Protein AF-A0A1Y2TJH0-F1 (afdb_monomer_lite)

Foldseek 3Di:
DDPDPDDFQAKEKEKAFAFAAPVQVVDPFKGGFIDIDIDRFDWDDDPPDFKTKGARAAAPFPVGAREDDDDDDHDPDDGDIDMDGPDDPDDDDDDDDDDDDDDDDDDDDDDDLDDPRFKDKDKDKAAEQWKFDWAFDQWWKKKAWADAKKWKWTQRGMFGQDPLDTPGDHTDTDIDHHNYIYGYRRGTIMIHHHHNDMIMIIMITTHHDFHKHWYPPDDDPPDTDIDGRDCPSRD

Secondary structure (DSSP, 8-state):
-PPPSSPPPPEEEEEEEPPEEHHHHTSTTEE--EEEEEEEPPPEEPTTSSEEEEEEE--SSSSB-----SSPPPPSS--EEEEEE---SS-------------------------TTSEEEEEEEE-TTB-PPPB--SEEEEEEEEES-EEEEE-SS-EEEETTEE---SPEEEEE-TT-EEEEES--BEEEB-SSS-EEEEEEEEEBPPPEEEEET-SSTT---EEEPP-TT--

Radius of gyration: 19.67 Å; chains: 1; bounding box: 58×39×58 Å

Sequence (235 aa):
MTPPTHLPAPRRITASNLPLVKSNVAKPNSEPGVEVLVETLKLDPIPGGSLLRARVASSKKVPTSNDGHGHIELDQVPGMGIVRMSKPDNLLRGIIPTSLLSSTPKHKDVAYSGMPGGINMYYLDIAPNSEGAMHRTTSTDYLVVLQGTLSLLTPPKPFDVVDGRGTYGETVETLCEPGDVVLQRGIAHALSNRTTEWVRVMAVVVASEPNRVPVVGSGPVGQLKTVALDDVWLQ

Structure (mmCIF, N/CA/C/O backbone):
data_AF-A0A1Y2TJH0-F1
#
_entry.id   AF-A0A1Y2TJH0-F1
#
loop_
_atom_site.group_PDB
_atom_site.id
_atom_site.type_symbol
_atom_site.label_atom_id
_atom_site.label_alt_id
_atom_site.label_comp_id
_atom_site.label_asym_id
_atom_site.label_entity_id
_atom_site.label_seq_id
_atom_site.pdbx_PDB_ins_code
_atom_site.Cartn_x
_atom_site.Cartn_y
_atom_site.Cartn_z
_atom_site.occupancy
_atom_site.B_iso_or_equiv
_atom_site.auth_seq_id
_atom_site.auth_comp_id
_atom_site.auth_asym_id
_atom_site.auth_atom_id
_atom_site.pdbx_PDB_model_num
ATOM 1 N N . MET A 1 1 ? -15.791 12.835 26.762 1.00 48.03 1 MET A N 1
ATOM 2 C CA . MET A 1 1 ? -16.216 12.896 25.347 1.00 48.03 1 MET A CA 1
ATOM 3 C C . MET A 1 1 ? -17.124 11.712 25.083 1.00 48.03 1 MET A C 1
ATOM 5 O O . MET A 1 1 ? -16.765 10.608 25.469 1.00 48.03 1 MET A O 1
ATOM 9 N N . THR A 1 2 ? -18.302 11.930 24.508 1.00 43.62 2 THR A N 1
ATOM 10 C CA . THR A 1 2 ? -19.203 10.837 24.118 1.00 43.62 2 THR A CA 1
ATOM 11 C C . THR A 1 2 ? -18.583 10.100 22.927 1.00 43.62 2 THR A C 1
ATOM 13 O O . THR A 1 2 ? -18.157 10.781 21.991 1.00 43.62 2 THR A O 1
ATOM 16 N N . PRO A 1 3 ? -18.484 8.757 22.936 1.00 52.91 3 PRO A N 1
ATOM 17 C CA . PRO A 1 3 ? -17.980 8.027 21.780 1.00 52.91 3 PRO A CA 1
ATOM 18 C C . PRO A 1 3 ? -18.852 8.327 20.550 1.00 52.91 3 PRO A C 1
ATOM 20 O O . PRO A 1 3 ? -20.065 8.523 20.696 1.00 52.91 3 PRO A O 1
ATOM 23 N N . PRO A 1 4 ? -18.257 8.403 19.346 1.00 58.00 4 PRO A N 1
ATOM 24 C CA . PRO A 1 4 ? -18.999 8.726 18.140 1.00 58.00 4 PRO A CA 1
ATOM 25 C C . PRO A 1 4 ? -20.130 7.714 17.937 1.00 58.00 4 PRO A C 1
ATOM 27 O O . PRO A 1 4 ? -19.945 6.505 18.059 1.00 58.00 4 PRO A O 1
ATOM 30 N N . THR A 1 5 ? -21.323 8.216 17.618 1.00 62.03 5 THR A N 1
ATOM 31 C CA . THR A 1 5 ? -22.524 7.388 17.420 1.00 62.03 5 THR A CA 1
ATOM 32 C C . THR A 1 5 ? -22.464 6.544 16.144 1.00 62.03 5 THR A C 1
ATOM 34 O O . THR A 1 5 ? -23.304 5.659 15.958 1.00 62.03 5 THR A O 1
ATOM 37 N N . HIS A 1 6 ? -21.480 6.815 15.278 1.00 68.75 6 HIS A N 1
ATOM 38 C CA . HIS A 1 6 ? -21.197 6.127 14.024 1.00 68.75 6 HIS A CA 1
ATOM 39 C C . HIS A 1 6 ? -19.695 6.186 13.706 1.00 68.75 6 HIS A C 1
ATOM 41 O O . HIS A 1 6 ? -19.060 7.220 13.903 1.00 68.75 6 HIS A O 1
ATOM 47 N N . LEU A 1 7 ? -19.135 5.095 13.175 1.00 77.50 7 LEU A N 1
ATOM 48 C CA . LEU A 1 7 ? -17.770 5.086 12.637 1.00 77.50 7 LEU A CA 1
ATOM 49 C C . LEU A 1 7 ? -17.716 5.850 11.300 1.00 77.50 7 LEU A C 1
ATOM 51 O O . LEU A 1 7 ? -18.637 5.684 10.489 1.00 77.50 7 LEU A O 1
ATOM 55 N N . PRO A 1 8 ? -16.643 6.615 11.014 1.00 84.19 8 PRO A N 1
ATOM 56 C CA . PRO A 1 8 ? -16.470 7.282 9.723 1.00 84.19 8 PRO A CA 1
ATOM 57 C C . PRO A 1 8 ? -16.449 6.257 8.589 1.00 84.19 8 PRO A C 1
ATOM 59 O O . PRO A 1 8 ? -16.063 5.106 8.807 1.00 84.19 8 PRO A O 1
ATOM 62 N N . ALA A 1 9 ? -16.897 6.632 7.388 1.00 86.25 9 ALA A N 1
ATOM 63 C CA . ALA A 1 9 ? -16.835 5.749 6.223 1.00 86.25 9 ALA A CA 1
ATOM 64 C C . ALA A 1 9 ? -15.390 5.253 6.005 1.00 86.25 9 ALA A C 1
ATOM 66 O O . ALA A 1 9 ? -14.454 6.025 6.214 1.00 86.25 9 ALA A O 1
ATOM 67 N N . PRO A 1 10 ? -15.194 3.969 5.657 1.00 90.12 10 PRO A N 1
ATOM 68 C CA . PRO A 1 10 ? -13.849 3.427 5.533 1.00 90.12 10 PRO A CA 1
ATOM 69 C C . PRO A 1 10 ? -13.139 4.059 4.338 1.00 90.12 10 PRO A C 1
ATOM 71 O O . PRO A 1 10 ? -13.770 4.282 3.299 1.00 90.12 10 PRO A O 1
ATOM 74 N N . ARG A 1 11 ? -11.834 4.316 4.461 1.00 95.00 11 ARG A N 1
ATOM 75 C CA . ARG A 1 11 ? -11.028 4.787 3.334 1.00 95.00 11 ARG A CA 1
ATOM 76 C C . ARG A 1 11 ? -10.237 3.643 2.722 1.00 95.00 11 ARG A C 1
ATOM 78 O O . ARG A 1 11 ? -9.761 2.739 3.410 1.00 95.00 11 ARG A O 1
ATOM 85 N N . ARG A 1 12 ? -10.088 3.710 1.407 1.00 95.75 12 ARG A N 1
ATOM 86 C CA . ARG A 1 12 ? -9.135 2.924 0.637 1.00 95.75 12 ARG A CA 1
ATOM 87 C C . ARG A 1 12 ? -7.951 3.810 0.297 1.00 95.75 12 ARG A C 1
ATOM 89 O O . ARG A 1 12 ? -8.134 4.869 -0.296 1.00 95.75 12 ARG A O 1
ATOM 96 N N . ILE A 1 13 ? -6.757 3.348 0.639 1.00 97.19 13 ILE A N 1
ATOM 97 C CA . ILE A 1 13 ? -5.496 4.016 0.326 1.00 97.19 13 ILE A CA 1
ATOM 98 C C . ILE A 1 13 ? -4.783 3.148 -0.706 1.00 97.19 13 ILE A C 1
ATOM 100 O O . ILE A 1 13 ? -4.239 2.106 -0.367 1.00 97.19 13 ILE A O 1
ATOM 104 N N . THR A 1 14 ? -4.847 3.515 -1.981 1.00 97.31 14 THR A N 1
ATOM 105 C CA . THR A 1 14 ? -4.236 2.736 -3.066 1.00 97.31 14 THR A CA 1
ATOM 106 C C . THR A 1 14 ? -2.844 3.266 -3.351 1.00 97.31 14 THR A C 1
ATOM 108 O O . THR A 1 14 ? -2.714 4.414 -3.765 1.00 97.31 14 THR A O 1
ATOM 111 N N . ALA A 1 15 ? -1.827 2.432 -3.152 1.00 97.69 15 ALA A N 1
ATOM 112 C CA . ALA A 1 15 ? -0.443 2.735 -3.485 1.00 97.69 15 ALA A CA 1
ATOM 113 C C . ALA A 1 15 ? -0.016 1.919 -4.716 1.00 97.69 15 ALA A C 1
ATOM 115 O O . ALA A 1 15 ? -0.079 0.684 -4.709 1.00 97.69 15 ALA A O 1
ATOM 116 N N . SER A 1 16 ? 0.393 2.607 -5.782 1.00 97.06 16 SER A N 1
ATOM 117 C CA . SER A 1 16 ? 0.736 1.996 -7.075 1.00 97.06 16 SER A CA 1
ATOM 118 C C . SER A 1 16 ? 1.975 2.619 -7.712 1.00 97.06 16 SER A C 1
ATOM 120 O O . SER A 1 16 ? 2.262 3.800 -7.515 1.00 97.06 16 SER A O 1
ATOM 122 N N . ASN A 1 17 ? 2.700 1.814 -8.488 1.00 96.31 17 ASN A N 1
ATOM 123 C CA . ASN A 1 17 ? 3.917 2.238 -9.171 1.00 96.31 17 ASN A CA 1
ATOM 124 C C . ASN A 1 17 ? 3.593 3.204 -10.320 1.00 96.31 17 ASN A C 1
ATOM 126 O O . ASN A 1 17 ? 2.804 2.877 -11.208 1.00 96.31 17 ASN A O 1
ATOM 130 N N . LEU A 1 18 ? 4.244 4.365 -10.338 1.00 95.19 18 LEU A N 1
ATOM 131 C CA . LEU A 1 18 ? 4.173 5.302 -11.456 1.00 95.19 18 LEU A CA 1
ATOM 132 C C . LEU A 1 18 ? 4.926 4.764 -12.687 1.00 95.19 18 LEU A C 1
ATOM 134 O O . LEU A 1 18 ? 5.831 3.936 -12.565 1.00 95.19 18 LEU A O 1
ATOM 138 N N . PRO A 1 19 ? 4.607 5.256 -13.895 1.00 92.94 19 PRO A N 1
ATOM 139 C CA . PRO A 1 19 ? 5.385 4.947 -15.087 1.00 92.94 19 PRO A CA 1
ATOM 140 C C . PRO A 1 19 ? 6.856 5.371 -14.973 1.00 92.94 19 PRO A C 1
ATOM 142 O O . PRO A 1 19 ? 7.180 6.420 -14.411 1.00 92.94 19 PRO A O 1
ATOM 145 N N . LEU A 1 20 ? 7.745 4.606 -15.606 1.00 90.50 20 LEU A N 1
ATOM 146 C CA . LEU A 1 20 ? 9.137 5.008 -15.811 1.00 90.50 20 LEU A CA 1
ATOM 147 C C . LEU A 1 20 ? 9.268 5.806 -17.110 1.00 90.50 20 LEU A C 1
ATOM 149 O O . LEU A 1 20 ? 8.609 5.516 -18.105 1.00 90.50 20 LEU A O 1
ATOM 153 N N . VAL A 1 21 ? 10.158 6.795 -17.150 1.00 84.44 21 VAL A N 1
ATOM 154 C CA . VAL A 1 21 ? 10.538 7.439 -18.418 1.00 84.44 21 VAL A CA 1
ATOM 155 C C . VAL A 1 21 ? 11.658 6.646 -19.095 1.00 84.44 21 VAL A C 1
ATOM 157 O O . VAL A 1 21 ? 12.464 5.992 -18.433 1.00 84.44 21 VAL A O 1
ATOM 160 N N . LYS A 1 22 ? 11.744 6.705 -20.428 1.00 78.56 22 LYS A N 1
ATOM 161 C CA . LYS A 1 22 ? 12.715 5.922 -21.219 1.00 78.56 22 LYS A CA 1
ATOM 162 C C . LYS A 1 22 ? 14.172 6.032 -20.735 1.00 78.56 22 LYS A C 1
ATOM 164 O O . LYS A 1 22 ? 14.902 5.048 -20.806 1.00 78.56 22 LYS A O 1
ATOM 169 N N . SER A 1 23 ? 14.594 7.197 -20.242 1.00 75.69 23 SER A N 1
ATOM 170 C CA . SER A 1 23 ? 15.943 7.411 -19.697 1.00 75.69 23 SER A CA 1
ATOM 171 C C . SER A 1 23 ? 16.217 6.626 -18.411 1.00 75.69 23 SER A C 1
ATOM 173 O O . SER A 1 23 ? 17.360 6.248 -18.179 1.00 75.69 23 SER A O 1
ATOM 175 N N . ASN A 1 24 ? 15.194 6.360 -17.595 1.00 76.31 24 ASN A N 1
ATOM 176 C CA . ASN A 1 24 ? 15.314 5.566 -16.370 1.00 76.31 24 ASN A CA 1
ATOM 177 C C . ASN A 1 24 ? 15.444 4.076 -16.679 1.00 76.31 24 ASN A C 1
ATOM 179 O O . ASN A 1 24 ? 16.272 3.400 -16.090 1.00 76.31 24 ASN A O 1
ATOM 183 N N . VAL A 1 25 ? 14.703 3.584 -17.674 1.00 72.88 25 VAL A N 1
ATOM 184 C CA . VAL A 1 25 ? 14.748 2.169 -18.090 1.00 72.88 25 VAL A CA 1
ATOM 185 C C . VAL A 1 25 ? 16.125 1.754 -18.622 1.00 72.88 25 VAL A C 1
ATOM 187 O O . VAL A 1 25 ? 16.467 0.578 -18.611 1.00 72.88 25 VAL A O 1
ATOM 190 N N . ALA A 1 26 ? 16.927 2.708 -19.101 1.00 66.62 26 ALA A N 1
ATOM 191 C CA . ALA A 1 26 ? 18.288 2.439 -19.557 1.00 66.62 26 ALA A CA 1
ATOM 192 C C . ALA A 1 26 ? 19.268 2.140 -18.407 1.00 66.62 26 ALA A C 1
ATOM 194 O O . ALA A 1 26 ? 20.358 1.631 -18.665 1.00 66.62 26 ALA A O 1
ATOM 195 N N . LYS A 1 27 ? 18.905 2.462 -17.160 1.00 74.19 27 LYS A N 1
ATOM 196 C CA . LYS A 1 27 ? 19.722 2.175 -15.986 1.00 74.19 27 LYS A CA 1
ATOM 197 C C . LYS A 1 27 ? 19.323 0.822 -15.393 1.00 74.19 27 LYS A C 1
ATOM 199 O O . LYS A 1 27 ? 18.129 0.588 -15.195 1.00 74.19 27 LYS A O 1
ATOM 204 N N . PRO A 1 28 ? 20.285 -0.060 -15.079 1.00 67.62 28 PRO A N 1
ATOM 205 C CA . PRO A 1 28 ? 19.982 -1.232 -14.271 1.00 67.62 28 PRO A CA 1
ATOM 206 C C . PRO A 1 28 ? 19.440 -0.768 -12.909 1.00 67.62 28 PRO A C 1
ATOM 208 O O . PRO A 1 28 ? 19.954 0.192 -12.337 1.00 67.62 28 PRO A O 1
ATOM 211 N N . ASN A 1 29 ? 18.402 -1.442 -12.408 1.00 80.94 29 ASN A N 1
ATOM 212 C CA . ASN A 1 29 ? 17.837 -1.251 -11.061 1.00 80.94 29 ASN A CA 1
ATOM 213 C C . ASN A 1 29 ? 17.125 0.088 -10.814 1.00 80.94 29 ASN A C 1
ATOM 215 O O . ASN A 1 29 ? 17.094 0.573 -9.681 1.00 80.94 29 ASN A O 1
ATOM 219 N N . SER A 1 30 ? 16.568 0.703 -11.859 1.00 88.88 30 SER A N 1
ATOM 220 C CA . SER A 1 30 ? 15.700 1.866 -11.677 1.00 88.88 30 SER A CA 1
ATOM 221 C C . SER A 1 30 ? 14.325 1.423 -11.176 1.00 88.88 30 SER A C 1
ATOM 223 O O . SER A 1 30 ? 13.667 0.584 -11.793 1.00 88.88 30 SER A O 1
ATOM 225 N N . GLU A 1 31 ? 13.888 2.013 -10.073 1.00 91.00 31 GLU A N 1
ATOM 226 C CA . GLU A 1 31 ? 12.579 1.814 -9.466 1.00 91.00 31 GLU A CA 1
ATOM 227 C C . GLU A 1 31 ? 11.679 3.028 -9.756 1.00 91.00 31 GLU A C 1
ATOM 229 O O . GLU A 1 31 ? 12.146 4.175 -9.823 1.00 91.00 31 GLU A O 1
ATOM 234 N N . PRO A 1 32 ? 10.374 2.808 -9.965 1.00 94.06 32 PRO A N 1
ATOM 235 C CA . PRO A 1 32 ? 9.419 3.881 -10.181 1.00 94.06 32 PRO A CA 1
ATOM 236 C C . PRO A 1 32 ? 9.182 4.683 -8.897 1.00 94.06 32 PRO A C 1
ATOM 238 O O . PRO A 1 32 ? 9.374 4.210 -7.778 1.00 94.06 32 PRO A O 1
ATOM 241 N N . GLY A 1 33 ? 8.700 5.914 -9.071 1.00 95.19 33 GLY A N 1
ATOM 242 C CA . GLY A 1 33 ? 8.036 6.611 -7.975 1.00 95.19 33 GLY A CA 1
ATOM 243 C C . GLY A 1 33 ? 6.700 5.943 -7.648 1.00 95.19 33 GLY A C 1
ATOM 244 O O . GLY A 1 33 ? 6.178 5.144 -8.427 1.00 95.19 33 GLY A O 1
ATOM 245 N N . VAL A 1 34 ? 6.119 6.306 -6.517 1.00 97.31 34 VAL A N 1
ATOM 246 C CA . VAL A 1 34 ? 4.856 5.751 -6.039 1.00 97.31 34 VAL A CA 1
ATOM 247 C C . VAL A 1 34 ? 3.809 6.848 -5.959 1.00 97.31 34 VAL A C 1
ATOM 249 O O . VAL A 1 34 ? 4.049 7.939 -5.442 1.00 97.31 34 VAL A O 1
ATOM 252 N N . GLU A 1 35 ? 2.630 6.532 -6.475 1.00 97.06 35 GLU A N 1
ATOM 253 C CA . GLU A 1 35 ? 1.419 7.321 -6.307 1.00 97.06 35 GLU A CA 1
ATOM 254 C C . GLU A 1 35 ? 0.585 6.716 -5.179 1.00 97.06 35 GLU A C 1
ATOM 256 O O . GLU A 1 35 ? 0.393 5.498 -5.141 1.00 97.06 35 GLU A O 1
ATOM 261 N N . VAL A 1 36 ? 0.067 7.569 -4.294 1.00 97.94 36 VAL A N 1
ATOM 262 C CA . VAL A 1 36 ? -0.865 7.178 -3.234 1.00 97.94 36 VAL A CA 1
ATOM 263 C C . VAL A 1 36 ? -2.173 7.943 -3.412 1.00 97.94 36 VAL A C 1
ATOM 265 O O . VAL A 1 36 ? -2.199 9.172 -3.365 1.00 97.94 36 VAL A O 1
ATOM 268 N N . LEU A 1 37 ? -3.269 7.210 -3.605 1.00 96.94 37 LEU A N 1
ATOM 269 C CA . LEU A 1 37 ? -4.617 7.753 -3.758 1.00 96.94 37 LEU A CA 1
ATOM 270 C C . LEU A 1 37 ? -5.488 7.365 -2.571 1.00 96.94 37 LEU A C 1
ATOM 272 O O . LEU A 1 37 ? -5.608 6.186 -2.243 1.00 96.94 37 LEU A O 1
ATOM 276 N N . VAL A 1 38 ? -6.142 8.352 -1.963 1.00 96.31 38 VAL A N 1
ATOM 277 C CA . VAL A 1 38 ? -7.044 8.147 -0.826 1.00 96.31 38 VAL A CA 1
ATOM 278 C C . VAL A 1 38 ? -8.482 8.365 -1.276 1.00 96.31 38 VAL A C 1
ATOM 280 O O . VAL A 1 38 ? -8.842 9.444 -1.740 1.00 96.31 38 VAL A O 1
ATOM 283 N N . GLU A 1 39 ? -9.316 7.346 -1.107 1.00 94.88 39 GLU A N 1
ATOM 284 C CA . GLU A 1 39 ? -10.730 7.373 -1.472 1.00 94.88 39 GLU A CA 1
ATOM 285 C C . GLU A 1 39 ? -11.602 6.991 -0.277 1.00 94.88 39 GLU A C 1
ATOM 287 O O . GLU A 1 39 ? -11.396 5.953 0.352 1.00 94.88 39 GLU A O 1
ATOM 292 N N . THR A 1 40 ? -12.625 7.793 0.010 1.00 94.81 40 THR A N 1
ATOM 293 C CA . THR A 1 40 ? -13.674 7.423 0.967 1.00 94.81 40 THR A CA 1
ATOM 294 C C . THR A 1 40 ? -14.672 6.498 0.285 1.00 94.81 40 THR A C 1
ATOM 296 O O . THR A 1 40 ? -15.359 6.900 -0.654 1.00 94.81 40 THR A O 1
ATOM 299 N N . LEU A 1 41 ? -14.779 5.260 0.762 1.00 91.12 41 LEU A N 1
ATOM 300 C CA . LEU A 1 41 ? -15.600 4.249 0.109 1.00 91.12 41 LEU A CA 1
ATOM 301 C C . LEU A 1 41 ? -17.088 4.454 0.384 1.00 91.12 41 LEU A C 1
ATOM 303 O O . LEU A 1 41 ? -17.523 4.680 1.518 1.00 91.12 41 LEU A O 1
ATOM 307 N N . LYS A 1 42 ? -17.886 4.268 -0.668 1.00 89.31 42 LYS A N 1
ATOM 308 C CA . LYS A 1 42 ? -19.338 4.173 -0.557 1.00 89.31 42 LYS A CA 1
ATOM 309 C C . LYS A 1 42 ? -19.736 2.843 0.089 1.00 89.31 42 LYS A C 1
ATOM 311 O O . LYS A 1 42 ? -19.162 1.792 -0.191 1.00 89.31 42 LYS A O 1
ATOM 316 N N . LEU A 1 43 ? -20.739 2.912 0.958 1.00 85.62 43 LEU A N 1
ATOM 317 C CA . LEU A 1 43 ? -21.357 1.759 1.598 1.00 85.62 43 LEU A CA 1
ATOM 318 C C . LEU A 1 43 ? -22.602 1.341 0.811 1.00 85.62 43 LEU A C 1
ATOM 320 O O . LEU A 1 43 ? -23.562 2.106 0.729 1.00 85.62 43 LEU A O 1
ATOM 324 N N . ASP A 1 44 ? -22.591 0.124 0.276 1.00 82.81 44 ASP A N 1
ATOM 325 C CA . ASP A 1 44 ? -23.710 -0.455 -0.465 1.00 82.81 44 ASP A CA 1
ATOM 326 C C . ASP A 1 44 ? -24.455 -1.489 0.401 1.00 82.81 44 ASP A C 1
ATOM 328 O O . ASP A 1 44 ? -23.812 -2.293 1.083 1.00 82.81 44 ASP A O 1
ATOM 332 N N . PRO A 1 45 ? -25.798 -1.517 0.402 1.00 79.94 45 PRO A N 1
ATOM 333 C CA . PRO A 1 45 ? -26.560 -2.533 1.123 1.00 79.94 45 PRO A CA 1
ATOM 334 C C . PRO A 1 45 ? -26.261 -3.954 0.637 1.00 79.94 45 PRO A C 1
ATOM 336 O O . PRO A 1 45 ? -26.218 -4.218 -0.565 1.00 79.94 45 PRO A O 1
ATOM 339 N N . ILE A 1 46 ? -26.113 -4.891 1.574 1.00 77.50 46 ILE A N 1
ATOM 340 C CA . ILE A 1 46 ? -26.094 -6.324 1.269 1.00 77.50 46 ILE A CA 1
ATOM 341 C C . ILE A 1 46 ? -27.551 -6.829 1.228 1.00 77.50 46 ILE A C 1
ATOM 343 O O . ILE A 1 46 ? -28.326 -6.521 2.143 1.00 77.50 46 ILE A O 1
ATOM 347 N N . PRO A 1 47 ? -27.948 -7.612 0.202 1.00 69.88 47 PRO A N 1
ATOM 348 C CA . PRO A 1 47 ? -29.270 -8.236 0.150 1.00 69.88 47 PRO A CA 1
ATOM 349 C C . PRO A 1 47 ? -29.567 -9.049 1.419 1.00 69.88 47 PRO A C 1
ATOM 351 O O . PRO A 1 47 ? -28.722 -9.818 1.869 1.00 69.88 47 PRO A O 1
ATOM 354 N N . GLY A 1 48 ? -30.762 -8.884 1.995 1.00 65.06 48 GLY A N 1
ATOM 355 C CA . GLY A 1 48 ? -31.159 -9.525 3.260 1.00 65.06 48 GLY A CA 1
ATOM 356 C C . GLY A 1 48 ? -31.323 -8.561 4.440 1.00 65.06 48 GLY A C 1
ATOM 357 O O . GLY A 1 48 ? -31.962 -8.928 5.417 1.00 65.06 48 GLY A O 1
ATOM 358 N N . GLY A 1 49 ? -30.849 -7.314 4.305 1.00 68.25 49 GLY A N 1
ATOM 359 C CA . GLY A 1 49 ? -31.150 -6.203 5.215 1.00 68.25 49 GLY A CA 1
ATOM 360 C C . GLY A 1 49 ? -30.382 -6.245 6.541 1.00 68.25 49 GLY A C 1
ATOM 361 O O . GLY A 1 49 ? -30.250 -7.294 7.158 1.00 68.25 49 GLY A O 1
ATOM 362 N N . SER A 1 50 ? -29.900 -5.074 6.976 1.00 70.12 50 SER A N 1
ATOM 363 C CA . SER A 1 50 ? -29.067 -4.762 8.163 1.00 70.12 50 SER A CA 1
ATOM 364 C C . SER A 1 50 ? -27.547 -4.672 7.964 1.00 70.12 50 SER A C 1
ATOM 366 O O . SER A 1 50 ? -26.856 -4.162 8.847 1.00 70.12 50 SER A O 1
ATOM 368 N N . LEU A 1 51 ? -27.002 -5.091 6.817 1.00 78.50 51 LEU A N 1
ATOM 369 C CA . LEU A 1 51 ? -25.564 -5.002 6.537 1.00 78.50 51 LEU A CA 1
ATOM 370 C C . LEU A 1 51 ? -25.269 -4.080 5.350 1.00 78.50 51 LEU A C 1
ATOM 372 O O . LEU A 1 51 ? -25.957 -4.100 4.331 1.00 78.50 51 LEU A O 1
ATOM 376 N N . LEU A 1 52 ? -24.202 -3.303 5.485 1.00 79.50 52 LEU A N 1
ATOM 377 C CA . LEU A 1 52 ? -23.616 -2.461 4.452 1.00 79.50 52 LEU A CA 1
ATOM 378 C C . LEU A 1 52 ? -22.207 -2.968 4.136 1.00 79.50 52 LEU A C 1
ATOM 380 O O . LEU A 1 52 ? -21.466 -3.334 5.049 1.00 79.50 52 LEU A O 1
ATOM 384 N N . ARG A 1 53 ? -21.807 -2.950 2.867 1.00 84.31 53 ARG A N 1
ATOM 385 C CA . ARG A 1 53 ? -20.474 -3.342 2.406 1.00 84.31 53 ARG A CA 1
ATOM 386 C C . ARG A 1 53 ? -19.811 -2.206 1.644 1.00 84.31 53 ARG A C 1
ATOM 388 O O . ARG A 1 53 ? -20.398 -1.655 0.723 1.00 84.31 53 ARG A O 1
ATOM 395 N N . ALA A 1 54 ? -18.559 -1.925 1.974 1.00 87.75 54 ALA A N 1
ATOM 396 C CA . ALA A 1 54 ? -17.646 -1.172 1.123 1.00 87.75 54 ALA A CA 1
ATOM 397 C C . ALA A 1 54 ? -16.686 -2.157 0.448 1.00 87.75 54 ALA A C 1
ATOM 399 O O . ALA A 1 54 ? -16.013 -2.929 1.135 1.00 87.75 54 ALA A O 1
ATOM 400 N N . ARG A 1 55 ? -16.620 -2.170 -0.888 1.00 87.81 55 ARG A N 1
ATOM 401 C CA . ARG A 1 55 ? -15.611 -2.958 -1.616 1.00 87.81 55 ARG A CA 1
ATOM 402 C C . ARG A 1 55 ? -14.291 -2.195 -1.622 1.00 87.81 55 ARG A C 1
ATOM 404 O O . ARG A 1 55 ? -14.250 -1.056 -2.064 1.00 87.81 55 ARG A O 1
ATOM 411 N N . VAL A 1 56 ? -13.230 -2.837 -1.145 1.00 87.19 56 VAL A N 1
ATOM 412 C CA . VAL A 1 56 ? -11.885 -2.251 -1.101 1.00 87.19 56 VAL A CA 1
ATOM 413 C C . VAL A 1 56 ? -11.115 -2.634 -2.360 1.00 87.19 56 VAL A C 1
ATOM 415 O O . VAL A 1 56 ? -10.579 -1.782 -3.058 1.00 87.19 56 VAL A O 1
ATOM 418 N N . ALA A 1 57 ? -11.068 -3.918 -2.687 1.00 86.38 57 ALA A N 1
ATOM 419 C CA . ALA A 1 57 ? -10.303 -4.417 -3.819 1.00 86.38 57 ALA A CA 1
ATOM 420 C C . ALA A 1 57 ? -10.858 -5.762 -4.265 1.00 86.38 57 ALA A C 1
ATOM 422 O O . ALA A 1 57 ? -11.510 -6.451 -3.486 1.00 86.38 57 ALA A O 1
ATOM 423 N N . SER A 1 58 ? -10.576 -6.162 -5.493 1.00 85.31 58 SER A N 1
ATOM 424 C CA . SER A 1 58 ? -11.012 -7.442 -6.047 1.00 85.31 58 SER A CA 1
ATOM 425 C C . SER A 1 58 ? -9.956 -7.947 -7.008 1.00 85.31 58 SER A C 1
ATOM 427 O O . SER A 1 58 ? -9.435 -7.158 -7.793 1.00 85.31 58 SER A O 1
ATOM 429 N N . SER A 1 59 ? -9.708 -9.250 -6.963 1.00 85.94 59 SER A N 1
ATOM 430 C CA . SER A 1 59 ? -8.755 -9.922 -7.837 1.00 85.94 59 SER A CA 1
ATOM 431 C C . SER A 1 59 ? -9.379 -11.217 -8.340 1.00 85.94 59 SER A C 1
ATOM 433 O O . SER A 1 59 ? -9.860 -12.021 -7.542 1.00 85.94 59 SER A O 1
ATOM 435 N N . LYS A 1 60 ? -9.373 -11.439 -9.656 1.00 87.56 60 LYS A N 1
ATOM 436 C CA . LYS A 1 60 ? -9.896 -12.674 -10.280 1.00 87.56 60 LYS A CA 1
ATOM 437 C C . LYS A 1 60 ? -9.040 -13.923 -10.055 1.00 87.56 60 LYS A C 1
ATOM 439 O O . LYS A 1 60 ? -9.542 -15.028 -10.237 1.00 87.56 60 LYS A O 1
ATOM 444 N N . LYS A 1 61 ? -7.754 -13.761 -9.737 1.00 87.81 61 LYS A N 1
ATOM 445 C CA . LYS A 1 61 ? -6.785 -14.860 -9.637 1.00 87.81 61 LYS A CA 1
ATOM 446 C C . LYS A 1 61 ? -5.702 -14.578 -8.598 1.00 87.81 61 LYS A C 1
ATOM 448 O O . LYS A 1 61 ? -5.444 -13.423 -8.265 1.00 87.81 61 LYS A O 1
ATOM 453 N N . VAL A 1 62 ? -5.063 -15.657 -8.154 1.00 86.88 62 VAL A N 1
ATOM 454 C CA . VAL A 1 62 ? -3.768 -15.658 -7.466 1.00 86.88 62 VAL A CA 1
ATOM 455 C C . VAL A 1 62 ? -2.814 -16.506 -8.321 1.00 86.88 62 VAL A C 1
ATOM 457 O O . VAL A 1 62 ? -3.202 -17.620 -8.683 1.00 86.88 62 VAL A O 1
ATOM 460 N N . PRO A 1 63 ? -1.612 -16.020 -8.679 1.00 88.62 63 PRO A N 1
ATOM 461 C CA . PRO A 1 63 ? -1.065 -14.702 -8.357 1.00 88.62 63 PRO A CA 1
ATOM 462 C C . PRO A 1 63 ? -1.852 -13.529 -8.971 1.00 88.62 63 PRO A C 1
ATOM 464 O O . PRO A 1 63 ? -2.406 -13.641 -10.067 1.00 88.62 63 PRO A O 1
ATOM 467 N N . THR A 1 64 ? -1.942 -12.419 -8.239 1.00 91.88 64 THR A N 1
ATOM 468 C CA . THR A 1 64 ? -2.603 -11.169 -8.659 1.00 91.88 64 THR A CA 1
ATOM 469 C C . THR A 1 64 ? -1.753 -10.393 -9.672 1.00 91.88 64 THR A C 1
ATOM 471 O O . THR A 1 64 ? -0.597 -10.730 -9.913 1.00 91.88 64 THR A O 1
ATOM 474 N N . SER A 1 65 ? -2.305 -9.326 -10.261 1.00 91.88 65 SER A N 1
ATOM 475 C CA . SER A 1 65 ? -1.526 -8.359 -11.046 1.00 91.88 65 SER A CA 1
ATOM 476 C C . SER A 1 65 ? -1.476 -7.001 -10.346 1.00 91.88 65 SER A C 1
ATOM 478 O O . SER A 1 65 ? -2.503 -6.435 -9.951 1.00 91.88 65 SER A O 1
ATOM 480 N N . ASN A 1 66 ? -0.264 -6.468 -10.239 1.00 93.25 66 ASN A N 1
ATOM 481 C CA . ASN A 1 66 ? 0.030 -5.145 -9.695 1.00 93.25 66 ASN A CA 1
ATOM 482 C C . ASN A 1 66 ? 0.186 -4.069 -10.783 1.00 93.25 66 ASN A C 1
ATOM 484 O O . ASN A 1 66 ? 0.497 -2.922 -10.475 1.00 93.25 66 ASN A O 1
ATOM 488 N N . ASP A 1 67 ? -0.088 -4.405 -12.043 1.00 91.31 67 ASP A N 1
ATOM 489 C CA . ASP A 1 67 ? 0.100 -3.496 -13.172 1.00 91.31 67 ASP A CA 1
ATOM 490 C C . ASP A 1 67 ? -0.914 -2.343 -13.154 1.00 91.31 67 ASP A C 1
ATOM 492 O O . ASP A 1 67 ? -2.075 -2.506 -12.770 1.00 91.31 67 ASP A O 1
ATOM 496 N N . GLY A 1 68 ? -0.491 -1.164 -13.602 1.00 90.12 68 GLY A N 1
ATOM 497 C CA . GLY A 1 68 ? -1.339 0.029 -13.681 1.00 90.12 68 GLY A CA 1
ATOM 498 C 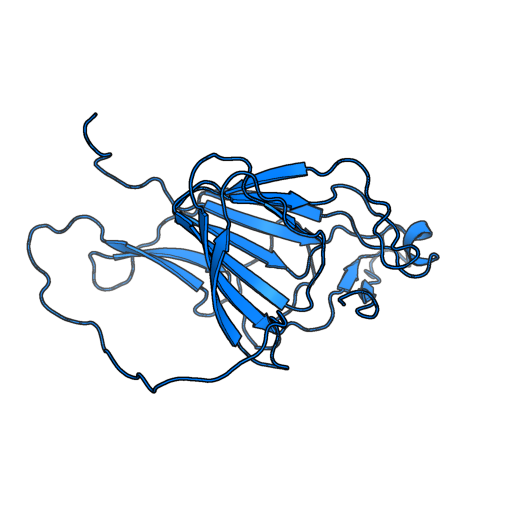C . GLY A 1 68 ? -1.275 0.925 -12.442 1.00 90.12 68 GLY A C 1
ATOM 499 O O . GLY A 1 68 ? -0.793 0.530 -11.382 1.00 90.12 68 GLY A O 1
ATOM 500 N N . HIS A 1 69 ? -1.756 2.154 -12.600 1.00 91.81 69 HIS A N 1
ATOM 501 C CA . HIS A 1 69 ? -1.767 3.196 -11.574 1.00 91.81 69 HIS A CA 1
ATOM 502 C C . HIS A 1 69 ? -2.987 4.108 -11.774 1.00 91.81 69 HIS A C 1
ATOM 504 O O . HIS A 1 69 ? -3.753 3.915 -12.723 1.00 91.81 69 HIS A O 1
ATOM 510 N N . GLY A 1 70 ? -3.179 5.096 -10.901 1.00 90.38 70 GLY A N 1
ATOM 511 C CA . GLY A 1 70 ? -4.352 5.961 -10.946 1.00 90.38 70 GLY A CA 1
ATOM 512 C C . GLY A 1 70 ? -5.625 5.241 -10.485 1.00 90.38 70 GLY A C 1
ATOM 513 O O . GLY A 1 70 ? -5.610 4.426 -9.559 1.00 90.38 70 GLY A O 1
ATOM 514 N N . HIS A 1 71 ? -6.753 5.532 -11.138 1.00 86.56 71 HIS A N 1
ATOM 515 C CA . HIS A 1 71 ? -8.011 4.848 -10.845 1.00 86.56 71 HIS A CA 1
ATOM 516 C C . HIS A 1 71 ? -8.025 3.444 -11.463 1.00 86.56 71 HIS A C 1
ATOM 518 O O . HIS A 1 71 ? -8.145 3.289 -12.677 1.00 86.56 71 HIS A O 1
ATOM 524 N N . ILE A 1 72 ? -7.918 2.422 -10.615 1.00 84.62 72 ILE A N 1
ATOM 525 C CA . ILE A 1 72 ? -7.941 1.017 -11.027 1.00 84.62 72 ILE A CA 1
ATOM 526 C C . ILE A 1 72 ? -9.354 0.472 -10.838 1.00 84.62 72 ILE A C 1
ATOM 528 O O . ILE A 1 72 ? -9.880 0.438 -9.719 1.00 84.62 72 ILE A O 1
ATOM 532 N N . GLU A 1 73 ? -9.964 0.034 -11.936 1.00 86.12 73 GLU A N 1
ATOM 533 C CA . GLU A 1 73 ? -11.289 -0.571 -11.894 1.00 86.12 73 GLU A CA 1
ATOM 534 C C . GLU A 1 73 ? -11.282 -1.883 -11.107 1.00 86.12 73 GLU A C 1
ATOM 536 O O . GLU A 1 73 ? -10.365 -2.702 -11.193 1.00 86.12 73 GLU A O 1
ATOM 541 N N . LEU A 1 74 ? -12.349 -2.093 -10.339 1.00 85.94 74 LEU A N 1
ATOM 542 C CA . LEU A 1 74 ? -12.548 -3.337 -9.615 1.00 85.94 74 LEU A CA 1
ATOM 543 C C . LEU A 1 74 ? -13.042 -4.432 -10.563 1.00 85.94 74 LEU A C 1
ATOM 545 O O . LEU A 1 74 ? -14.055 -4.279 -11.251 1.00 85.94 74 LEU A O 1
ATOM 549 N N . ASP A 1 75 ? -12.370 -5.578 -10.521 1.00 83.38 75 ASP A N 1
ATOM 550 C CA . ASP A 1 75 ? -12.884 -6.822 -11.074 1.00 83.38 75 ASP A CA 1
ATOM 551 C C . ASP A 1 75 ? -14.321 -7.122 -10.605 1.00 83.38 75 ASP A C 1
ATOM 553 O O . ASP A 1 75 ? -14.694 -6.958 -9.440 1.00 83.38 75 ASP A O 1
ATOM 557 N N . GLN A 1 76 ? -15.130 -7.659 -11.520 1.00 84.25 76 GLN A N 1
ATOM 558 C CA . GLN A 1 76 ? -16.505 -8.094 -11.252 1.00 84.25 76 GLN A CA 1
ATOM 559 C C . GLN A 1 76 ? -16.550 -9.462 -10.549 1.00 84.25 76 GLN A C 1
ATOM 561 O O . GLN A 1 76 ? -17.230 -10.386 -10.986 1.00 84.25 76 GLN A O 1
ATOM 566 N N . VAL A 1 77 ? -15.792 -9.604 -9.463 1.00 79.31 77 VAL A N 1
ATOM 567 C CA . VAL A 1 77 ? -15.796 -10.774 -8.575 1.00 79.31 77 VAL A CA 1
ATOM 568 C C . VAL A 1 77 ? -15.977 -10.322 -7.126 1.00 79.31 77 VAL A C 1
ATOM 570 O O . VAL A 1 77 ? -15.677 -9.169 -6.794 1.00 79.31 77 VAL A O 1
ATOM 573 N N . PRO A 1 78 ? -16.461 -11.197 -6.227 1.00 68.69 78 PRO A N 1
ATOM 574 C CA . PRO A 1 78 ? -16.436 -10.911 -4.802 1.00 68.69 78 PRO A CA 1
ATOM 575 C C . PRO A 1 78 ? -14.995 -10.623 -4.362 1.00 68.69 78 PRO A C 1
ATOM 577 O O . PRO A 1 78 ? -14.130 -11.487 -4.422 1.00 68.69 78 PRO A O 1
ATOM 580 N N . GLY A 1 79 ? -14.738 -9.380 -3.968 1.00 79.12 79 GLY A N 1
ATOM 581 C CA . GLY A 1 79 ? -13.425 -8.931 -3.521 1.00 79.12 79 GLY A CA 1
ATOM 582 C C . GLY A 1 79 ? -13.322 -8.798 -2.005 1.00 79.12 79 GLY A C 1
ATOM 583 O O . GLY A 1 79 ? -14.261 -9.089 -1.261 1.00 79.12 79 GLY A O 1
ATOM 584 N N . MET A 1 80 ? -12.203 -8.267 -1.538 1.00 82.00 80 MET A N 1
ATOM 585 C CA . MET A 1 80 ? -12.069 -7.813 -0.164 1.00 82.00 80 MET A CA 1
ATOM 586 C C . MET A 1 80 ? -12.947 -6.579 0.076 1.00 82.00 80 MET A C 1
ATOM 588 O O . MET A 1 80 ? -13.079 -5.688 -0.770 1.00 82.00 80 MET A O 1
ATOM 592 N N . GLY A 1 81 ? -13.575 -6.517 1.242 1.00 82.56 81 GLY A N 1
ATOM 593 C CA . GLY A 1 81 ? -14.406 -5.387 1.618 1.00 82.56 81 GLY A CA 1
ATOM 594 C C . GLY A 1 81 ? -14.630 -5.311 3.115 1.00 82.56 81 GLY A C 1
ATOM 595 O O . GLY A 1 81 ? -14.424 -6.285 3.834 1.00 82.56 81 GLY A O 1
ATOM 596 N N . ILE A 1 82 ? -15.085 -4.149 3.564 1.00 84.25 82 ILE A N 1
ATOM 597 C CA . ILE A 1 82 ? -15.481 -3.913 4.948 1.00 84.25 82 ILE A CA 1
ATOM 598 C C . ILE A 1 82 ? -16.993 -4.058 5.030 1.00 84.25 82 ILE A C 1
ATOM 600 O O . ILE A 1 82 ? -17.721 -3.397 4.289 1.00 84.25 82 ILE A O 1
ATOM 604 N N . VAL A 1 83 ? -17.462 -4.914 5.936 1.00 83.12 83 VAL A N 1
ATOM 605 C CA . VAL A 1 83 ? -18.885 -5.073 6.243 1.00 83.12 83 VAL A CA 1
ATOM 606 C C . VAL A 1 83 ? -19.191 -4.374 7.559 1.00 83.12 83 VAL A C 1
ATOM 608 O O . VAL A 1 83 ? -18.458 -4.510 8.536 1.00 83.12 83 VAL A O 1
ATOM 611 N N . ARG A 1 84 ? -20.277 -3.607 7.579 1.00 79.44 84 ARG A N 1
ATOM 612 C CA . ARG A 1 84 ? -20.772 -2.894 8.754 1.00 79.44 84 ARG A CA 1
ATOM 613 C C . ARG A 1 84 ? -22.236 -3.211 8.967 1.00 79.44 84 ARG A C 1
ATOM 615 O O . ARG A 1 84 ? -22.991 -3.338 8.009 1.00 79.44 84 ARG A O 1
ATOM 622 N N . MET A 1 85 ? -22.640 -3.269 10.225 1.00 75.50 85 MET A N 1
ATOM 623 C CA . MET A 1 85 ? -24.049 -3.337 10.580 1.00 75.50 85 MET A CA 1
ATOM 624 C C . MET A 1 85 ? -24.650 -1.930 10.504 1.00 75.50 85 MET A C 1
ATOM 626 O O . MET A 1 85 ? -24.166 -1.008 11.165 1.00 75.50 85 MET A O 1
ATOM 630 N N . SER A 1 86 ? -25.696 -1.741 9.700 1.00 65.31 86 SER A N 1
ATOM 631 C CA . SER A 1 86 ? -26.598 -0.605 9.889 1.00 65.31 86 SER A CA 1
ATOM 632 C C . SER A 1 86 ? -27.355 -0.883 11.186 1.00 65.31 86 SER A C 1
ATOM 634 O O . SER A 1 86 ? -27.951 -1.950 11.279 1.00 65.31 86 SER A O 1
ATOM 636 N N . LYS A 1 87 ? -27.238 0.006 12.184 1.00 57.97 87 LYS A N 1
ATOM 637 C CA . LYS A 1 87 ? -27.790 -0.114 13.551 1.00 57.97 87 LYS A CA 1
ATOM 638 C C . LYS A 1 87 ? -28.953 -1.122 13.683 1.00 57.97 87 LYS A C 1
ATOM 640 O O . LYS A 1 87 ? -29.931 -0.982 12.952 1.00 57.97 87 LYS A O 1
ATOM 645 N N . PRO A 1 88 ? -28.893 -2.074 14.630 1.00 52.09 88 PRO A N 1
ATOM 646 C CA . PRO A 1 88 ? -30.023 -2.950 14.877 1.00 52.09 88 PRO A CA 1
ATOM 647 C C . PRO A 1 88 ? -31.129 -2.157 15.581 1.00 52.09 88 PRO A C 1
ATOM 649 O O . PRO A 1 88 ? -30.928 -1.679 16.697 1.00 52.09 88 PRO A O 1
ATOM 652 N N . ASP A 1 89 ? -32.314 -2.091 14.981 1.00 47.00 89 ASP A N 1
ATOM 653 C CA . ASP A 1 89 ? -33.503 -2.273 15.807 1.00 47.00 89 ASP A CA 1
ATOM 654 C C . ASP A 1 89 ? -33.432 -3.725 16.293 1.00 47.00 89 ASP A C 1
ATOM 656 O O . ASP A 1 89 ? -33.328 -4.655 15.495 1.00 47.00 89 ASP A O 1
ATOM 660 N N . ASN A 1 90 ? -33.317 -3.880 17.612 1.00 44.78 90 ASN A N 1
ATOM 661 C CA . ASN A 1 90 ? -33.0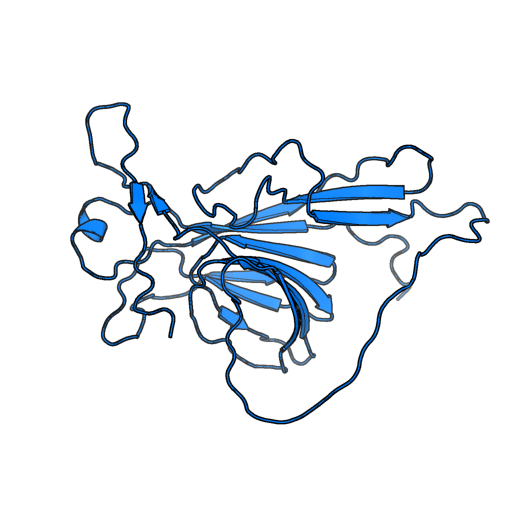81 -5.120 18.352 1.00 44.78 90 ASN A CA 1
ATOM 662 C C . ASN A 1 90 ? -33.524 -6.405 17.641 1.00 44.78 90 ASN A C 1
ATOM 664 O O . ASN A 1 90 ? -34.709 -6.716 17.646 1.00 44.78 90 ASN A O 1
ATOM 668 N N . LEU A 1 91 ? -32.557 -7.176 17.138 1.00 47.81 91 LEU A N 1
ATOM 669 C CA . LEU A 1 91 ? -32.491 -8.645 17.105 1.00 47.81 91 LEU A CA 1
ATOM 670 C C . LEU A 1 91 ? -31.510 -9.029 16.005 1.00 47.81 91 LEU A C 1
ATOM 672 O O . LEU A 1 91 ? -31.727 -8.667 14.862 1.00 47.81 91 LEU A O 1
ATOM 676 N N . LEU A 1 92 ? -30.478 -9.806 16.332 1.00 41.19 92 LEU A N 1
ATOM 677 C CA . LEU A 1 92 ? -30.016 -10.893 15.465 1.00 41.19 92 LEU A CA 1
ATOM 678 C C . LEU A 1 92 ? -29.114 -11.820 16.283 1.00 41.19 92 LEU A C 1
ATOM 680 O O . LEU A 1 92 ? -27.926 -11.585 16.503 1.00 41.19 92 LEU A O 1
ATOM 684 N N . ARG A 1 93 ? -29.746 -12.888 16.776 1.00 38.06 93 ARG A N 1
ATOM 685 C CA . ARG A 1 93 ? -29.075 -14.123 17.168 1.00 38.06 93 ARG A CA 1
ATOM 686 C C . ARG A 1 93 ? -28.612 -14.830 15.896 1.00 38.06 93 ARG A C 1
ATOM 688 O O . ARG A 1 93 ? -29.429 -15.071 15.019 1.00 38.06 93 ARG A O 1
ATOM 695 N N . GLY A 1 94 ? -27.350 -15.252 15.896 1.00 39.62 94 GLY A N 1
ATOM 696 C CA . GLY A 1 94 ? -26.849 -16.340 15.061 1.00 39.62 94 GLY A CA 1
ATOM 697 C C . GLY A 1 94 ? -26.482 -15.951 13.632 1.00 39.62 94 GLY A C 1
ATOM 698 O O . GLY A 1 94 ? -27.347 -15.681 12.814 1.00 39.62 94 GLY A O 1
ATOM 699 N N . ILE A 1 95 ? -25.183 -15.994 13.332 1.00 37.28 95 ILE A N 1
ATOM 700 C CA . ILE A 1 95 ? -24.543 -16.924 12.384 1.00 37.28 95 ILE A CA 1
ATOM 701 C C . ILE A 1 95 ? -23.093 -16.435 12.222 1.00 37.28 95 ILE A C 1
ATOM 703 O O . ILE A 1 95 ? -22.821 -15.447 11.548 1.00 37.28 95 ILE A O 1
ATOM 707 N N . ILE A 1 96 ? -22.156 -17.137 12.859 1.00 31.66 96 ILE A N 1
ATOM 708 C CA . ILE A 1 96 ? -20.743 -17.156 12.464 1.00 31.66 96 ILE A CA 1
ATOM 709 C C . ILE A 1 96 ? -20.392 -18.640 12.340 1.00 31.66 96 ILE A C 1
ATOM 711 O O . ILE A 1 96 ? -20.502 -19.351 13.341 1.00 31.66 96 ILE A O 1
ATOM 715 N N . PRO A 1 97 ? -20.005 -19.155 11.163 1.00 33.66 97 PRO A N 1
ATOM 716 C CA . PRO A 1 97 ? -19.391 -20.468 11.087 1.00 33.66 97 PRO A CA 1
ATOM 717 C C . PRO A 1 97 ? -17.940 -20.350 11.562 1.00 33.66 97 PRO A C 1
ATOM 719 O O . PRO A 1 97 ? -17.094 -19.749 10.903 1.00 33.66 97 PRO A O 1
ATOM 722 N N . THR A 1 98 ? -17.683 -20.919 12.734 1.00 35.12 98 THR A N 1
ATOM 723 C CA . THR A 1 98 ? -16.362 -21.123 13.334 1.00 35.12 98 THR A CA 1
ATOM 724 C C . THR A 1 98 ? -15.826 -22.492 12.915 1.00 35.12 98 THR A C 1
ATOM 726 O O . THR A 1 98 ? -16.504 -23.474 13.191 1.00 35.12 98 THR A O 1
ATOM 729 N N . SER A 1 99 ? -14.631 -22.571 12.310 1.00 31.44 99 SER A N 1
ATOM 730 C CA . SER A 1 99 ? -13.651 -23.692 12.367 1.00 31.44 99 SER A CA 1
ATOM 731 C C . SER A 1 99 ? -12.490 -23.351 11.397 1.00 31.44 99 SER A C 1
ATOM 733 O O . SER A 1 99 ? -12.784 -22.837 10.325 1.00 31.44 99 SER A O 1
ATOM 735 N N . LEU A 1 100 ? -11.182 -23.519 11.644 1.00 29.55 100 LEU A N 1
ATOM 736 C CA . LEU A 1 100 ? -10.414 -24.514 12.407 1.00 29.55 100 LEU A CA 1
ATOM 737 C C . LEU A 1 100 ? -9.117 -23.902 12.991 1.00 29.55 100 LEU A C 1
ATOM 739 O O . LEU A 1 100 ? -8.473 -23.068 12.362 1.00 29.55 100 LEU A O 1
ATOM 743 N N . LEU A 1 101 ? -8.722 -24.391 14.171 1.00 29.61 101 LEU A N 1
ATOM 744 C CA . LEU A 1 101 ? -7.420 -24.213 14.832 1.00 29.61 101 LEU A CA 1
ATOM 745 C C . LEU A 1 101 ? -6.542 -25.461 14.613 1.00 29.61 101 LEU A C 1
ATOM 747 O O . LEU A 1 101 ? -7.067 -26.572 14.663 1.00 29.61 101 LEU A O 1
ATOM 751 N N . SER A 1 102 ? -5.213 -25.301 14.533 1.00 27.84 102 SER A N 1
ATOM 752 C CA . SER A 1 102 ? -4.245 -26.293 15.049 1.00 27.84 102 SER A CA 1
ATOM 753 C C . SER A 1 102 ? -2.897 -25.649 15.433 1.00 27.84 102 SER A C 1
ATOM 755 O O . SER A 1 102 ? -2.547 -24.588 14.928 1.00 27.84 102 SER A O 1
ATOM 757 N N . SER A 1 103 ? -2.188 -26.296 16.363 1.00 34.16 103 SER A N 1
ATOM 758 C CA . SER A 1 103 ? -1.193 -25.805 17.341 1.00 34.16 103 SER A CA 1
ATOM 759 C C . SER A 1 103 ? 0.292 -25.669 16.908 1.00 34.16 103 SER A C 1
ATOM 761 O O . SER A 1 103 ? 0.711 -26.212 15.894 1.00 34.16 103 SER A O 1
ATOM 763 N N . THR A 1 104 ? 1.073 -24.967 17.752 1.00 33.38 104 THR A N 1
ATOM 764 C CA . THR A 1 104 ? 2.486 -24.475 17.695 1.00 33.38 104 THR A CA 1
ATOM 765 C C . THR A 1 104 ? 3.558 -25.468 18.248 1.00 33.38 104 THR A C 1
ATOM 767 O O . THR A 1 104 ? 3.146 -26.540 18.695 1.00 33.38 104 THR A O 1
ATOM 770 N N . PRO A 1 105 ? 4.883 -25.145 18.440 1.00 58.28 105 PRO A N 1
ATOM 771 C CA . PRO A 1 105 ? 5.874 -24.249 17.760 1.00 58.28 105 PRO A CA 1
ATOM 772 C C . PRO A 1 105 ? 7.300 -24.878 17.525 1.00 58.28 105 PRO A C 1
ATOM 774 O O . PRO A 1 105 ? 7.592 -25.945 18.063 1.00 58.28 105 PRO A O 1
ATOM 777 N N . LYS A 1 106 ? 8.236 -24.163 16.838 1.00 27.44 106 LYS A N 1
ATOM 778 C CA . LYS A 1 106 ? 9.621 -23.791 17.307 1.00 27.44 106 LYS A CA 1
ATOM 779 C C . LYS A 1 106 ? 10.523 -23.094 16.238 1.00 27.44 106 LYS A C 1
ATOM 781 O O . LYS A 1 106 ? 10.776 -23.663 15.189 1.00 27.44 106 LYS A O 1
ATOM 786 N N . HIS A 1 107 ? 11.047 -21.910 16.616 1.00 29.42 107 HIS A N 1
ATOM 787 C CA . HIS A 1 107 ? 12.262 -21.135 16.222 1.00 29.42 107 HIS A CA 1
ATOM 788 C C . HIS A 1 107 ? 12.746 -21.025 14.751 1.00 29.42 107 HIS A C 1
ATOM 790 O O . HIS A 1 107 ? 13.261 -21.992 14.204 1.00 29.42 107 HIS A O 1
ATOM 796 N N . LYS A 1 108 ? 12.819 -19.805 14.186 1.00 25.98 108 LYS A N 1
ATOM 797 C CA . LYS A 1 108 ? 13.915 -18.791 14.203 1.00 25.98 108 LYS A CA 1
ATOM 798 C C . LYS A 1 108 ? 13.518 -17.630 13.266 1.00 25.98 108 LYS A C 1
ATOM 800 O O . LYS A 1 108 ? 12.871 -17.871 12.253 1.00 25.98 108 LYS A O 1
ATOM 805 N N . ASP A 1 109 ? 13.891 -16.404 13.621 1.00 36.66 109 ASP A N 1
ATOM 806 C CA . ASP A 1 109 ? 13.559 -15.162 12.909 1.00 36.66 109 ASP A CA 1
ATOM 807 C C . ASP A 1 109 ? 14.110 -15.114 11.474 1.00 36.66 109 ASP A C 1
ATOM 809 O O . ASP A 1 109 ? 15.327 -15.144 11.314 1.00 36.66 109 ASP A O 1
ATOM 813 N N . VAL A 1 110 ? 13.225 -14.984 10.470 1.00 32.31 110 VAL A N 1
ATOM 814 C CA . VAL A 1 110 ? 13.419 -14.267 9.186 1.00 32.31 110 VAL A CA 1
ATOM 815 C C . VAL A 1 110 ? 12.026 -13.911 8.634 1.00 32.31 110 VAL A C 1
ATOM 817 O O . VAL A 1 110 ? 11.179 -14.790 8.475 1.00 32.31 110 VAL A O 1
ATOM 820 N N . ALA A 1 111 ? 11.766 -12.635 8.334 1.00 35.75 111 ALA A N 1
ATOM 821 C CA . ALA A 1 111 ? 10.532 -12.194 7.685 1.00 35.75 111 ALA A CA 1
ATOM 822 C C . ALA A 1 111 ? 10.579 -12.512 6.178 1.00 35.75 111 ALA A C 1
ATOM 824 O O . ALA A 1 111 ? 11.212 -11.799 5.409 1.00 35.75 111 ALA A O 1
ATOM 825 N N . TYR A 1 112 ? 9.901 -13.581 5.755 1.00 37.91 112 TYR A N 1
ATOM 826 C CA . TYR A 1 112 ? 9.608 -13.863 4.346 1.00 37.91 112 TYR A CA 1
ATOM 827 C C . TYR A 1 112 ? 8.087 -13.832 4.172 1.00 37.91 112 TYR A C 1
ATOM 829 O O . TYR A 1 112 ? 7.387 -14.743 4.610 1.00 37.91 112 TYR A O 1
ATOM 837 N N . SER A 1 113 ? 7.553 -12.741 3.617 1.00 44.75 113 SER A N 1
ATOM 838 C CA . SER A 1 113 ? 6.100 -12.509 3.591 1.00 44.75 113 SER A CA 1
ATOM 839 C C . SER A 1 113 ? 5.368 -13.197 2.425 1.00 44.75 113 SER A C 1
ATOM 841 O O . SER A 1 113 ? 4.151 -13.366 2.478 1.00 44.75 113 SER A O 1
ATOM 843 N N . GLY A 1 114 ? 6.075 -13.696 1.407 1.00 41.81 114 GLY A N 1
ATOM 844 C CA . GLY A 1 114 ? 5.458 -14.384 0.269 1.00 41.81 114 GLY A CA 1
ATOM 845 C C . GLY A 1 114 ? 5.801 -15.869 0.214 1.00 41.81 114 GLY A C 1
ATOM 846 O O . GLY A 1 114 ? 6.851 -16.226 -0.296 1.00 41.81 114 GLY A O 1
ATOM 847 N N . MET A 1 115 ? 4.915 -16.768 0.648 1.00 46.31 115 MET A N 1
ATOM 848 C CA 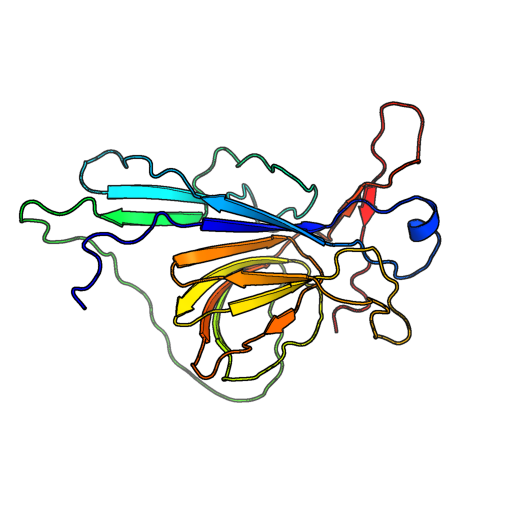. MET A 1 115 ? 5.001 -18.152 0.157 1.00 46.31 115 MET A CA 1
ATOM 849 C C . MET A 1 115 ? 4.645 -18.155 -1.343 1.00 46.31 115 MET A C 1
ATOM 851 O O . MET A 1 115 ? 3.634 -17.541 -1.703 1.00 46.31 115 MET A O 1
ATOM 855 N N . PRO A 1 116 ? 5.415 -18.820 -2.230 1.00 55.50 116 PRO A N 1
ATOM 856 C CA . PRO A 1 116 ? 5.139 -18.795 -3.665 1.00 55.50 116 PRO A CA 1
ATOM 857 C C . PRO A 1 116 ? 3.703 -19.233 -3.981 1.00 55.50 116 PRO A C 1
ATOM 859 O O . PRO A 1 116 ? 3.283 -20.328 -3.614 1.00 55.50 116 PRO A O 1
ATOM 862 N N . GLY A 1 117 ? 2.951 -18.366 -4.668 1.00 64.56 117 GLY A N 1
ATOM 863 C CA . GLY A 1 117 ? 1.612 -18.661 -5.193 1.00 64.56 117 GLY A CA 1
ATOM 864 C C . GLY A 1 117 ? 0.467 -18.678 -4.174 1.00 64.56 117 GLY A C 1
ATOM 865 O O . GLY A 1 117 ? -0.641 -19.072 -4.534 1.00 64.56 117 GLY A O 1
ATOM 866 N N . GLY A 1 118 ? 0.710 -18.274 -2.924 1.00 79.69 118 GLY A N 1
ATOM 867 C CA . GLY A 1 118 ? -0.274 -18.355 -1.845 1.00 79.69 118 GLY A CA 1
ATOM 868 C C . GLY A 1 118 ? -0.832 -17.017 -1.361 1.00 79.69 118 GLY A C 1
ATOM 869 O O . GLY A 1 118 ? -0.589 -15.948 -1.923 1.00 79.69 118 GLY A O 1
ATOM 870 N N . ILE A 1 119 ? -1.583 -17.110 -0.266 1.00 88.62 119 ILE A N 1
ATOM 871 C CA . ILE A 1 119 ? -2.031 -15.984 0.553 1.00 88.62 119 ILE A CA 1
ATOM 872 C C . ILE A 1 119 ? -1.437 -16.189 1.943 1.00 88.62 119 ILE A C 1
ATOM 874 O O . ILE A 1 119 ? -1.541 -17.282 2.501 1.00 88.62 119 ILE A O 1
ATOM 878 N N . ASN A 1 120 ? -0.839 -15.146 2.499 1.00 88.38 120 ASN A N 1
ATOM 879 C CA . ASN A 1 120 ? -0.356 -15.109 3.869 1.00 88.38 120 ASN A CA 1
ATOM 880 C C . ASN A 1 120 ? -1.139 -14.054 4.659 1.00 88.38 120 ASN A C 1
ATOM 882 O O . ASN A 1 120 ? -1.528 -13.022 4.115 1.00 88.38 120 ASN A O 1
ATOM 886 N N . MET A 1 121 ? -1.397 -14.317 5.936 1.00 93.44 121 MET A N 1
ATOM 887 C CA . MET A 1 121 ? -2.127 -13.402 6.808 1.00 93.44 121 MET A CA 1
ATOM 888 C C . MET A 1 121 ? -1.482 -13.378 8.184 1.00 93.44 121 MET A C 1
ATOM 890 O O . MET A 1 121 ? -1.264 -14.428 8.788 1.00 93.44 121 MET A O 1
ATOM 894 N N . TYR A 1 122 ? -1.202 -12.183 8.689 1.00 91.25 122 TYR A N 1
ATOM 895 C CA . TYR A 1 122 ? -0.588 -12.001 9.998 1.00 91.25 122 TYR A CA 1
ATOM 896 C C . TYR A 1 122 ? -0.923 -10.634 10.590 1.00 91.25 122 TYR A C 1
ATOM 898 O O . TYR A 1 122 ? -1.266 -9.684 9.885 1.00 91.25 122 TYR A O 1
ATOM 906 N N . TYR A 1 123 ? -0.793 -10.538 11.912 1.00 96.12 123 TYR A N 1
ATOM 907 C CA . TYR A 1 123 ? -0.745 -9.246 12.580 1.00 96.12 123 TYR A CA 1
ATOM 908 C C . TYR A 1 123 ? 0.659 -8.666 12.481 1.00 96.12 123 TYR A C 1
ATOM 910 O O . TYR A 1 123 ? 1.642 -9.357 12.748 1.00 96.12 123 TYR A O 1
ATOM 918 N N . LEU A 1 124 ? 0.729 -7.389 12.130 1.00 94.75 124 LEU A N 1
ATOM 919 C CA . LEU A 1 124 ? 1.927 -6.579 12.223 1.00 94.75 124 LEU A CA 1
ATOM 920 C C . LEU A 1 124 ? 1.716 -5.547 13.331 1.00 94.75 124 LEU A C 1
ATOM 922 O O . LEU A 1 124 ? 0.902 -4.631 13.189 1.00 94.75 124 LEU A O 1
ATOM 926 N N . ASP A 1 125 ? 2.448 -5.727 14.427 1.00 97.00 125 ASP A N 1
ATOM 927 C CA . ASP A 1 125 ? 2.480 -4.794 15.548 1.00 97.00 125 ASP A CA 1
ATOM 928 C C . ASP A 1 125 ? 3.733 -3.924 15.428 1.00 97.00 125 ASP A C 1
ATOM 930 O O . ASP A 1 125 ? 4.856 -4.429 15.461 1.00 97.00 125 ASP A O 1
ATOM 934 N N . ILE A 1 126 ? 3.542 -2.615 15.270 1.00 97.25 126 ILE A N 1
ATOM 935 C CA . ILE A 1 126 ? 4.618 -1.649 15.042 1.00 97.25 126 ILE A CA 1
ATOM 936 C C . ILE A 1 126 ? 4.767 -0.790 16.296 1.00 97.25 126 ILE A C 1
ATOM 938 O O . ILE A 1 126 ? 3.842 -0.076 16.704 1.00 97.25 126 ILE A O 1
ATOM 942 N N . ALA A 1 127 ? 5.942 -0.880 16.918 1.00 97.44 127 ALA A N 1
ATOM 943 C CA . ALA A 1 127 ? 6.245 -0.198 18.168 1.00 97.44 127 ALA A CA 1
ATOM 944 C C . ALA A 1 127 ? 6.230 1.334 18.003 1.00 97.44 127 ALA A C 1
ATOM 946 O O . ALA A 1 127 ? 6.522 1.830 16.912 1.00 97.44 127 ALA A O 1
ATOM 947 N N . PRO A 1 128 ? 5.935 2.090 19.072 1.00 98.31 128 PRO A N 1
ATOM 948 C CA . PRO A 1 128 ? 6.061 3.544 19.073 1.00 98.31 128 PRO A CA 1
ATOM 949 C C . PRO A 1 128 ? 7.421 4.033 18.565 1.00 98.31 128 PRO A C 1
ATOM 951 O O . PRO A 1 128 ? 8.453 3.447 18.899 1.00 98.31 128 PRO A O 1
ATOM 954 N N . ASN A 1 129 ? 7.426 5.142 17.825 1.00 96.94 129 ASN A N 1
ATOM 955 C CA . ASN A 1 129 ? 8.624 5.805 17.290 1.00 96.94 129 ASN A CA 1
ATOM 956 C C . ASN A 1 129 ? 9.577 4.871 16.520 1.00 96.94 129 ASN A C 1
ATOM 958 O O . ASN A 1 129 ? 10.798 5.003 16.620 1.00 96.94 129 ASN A O 1
ATOM 962 N N . SER A 1 130 ? 9.028 3.910 15.778 1.00 94.81 130 SER A N 1
ATOM 963 C CA . SER A 1 130 ? 9.810 2.994 14.948 1.00 94.81 130 SER A CA 1
ATOM 964 C C . SER A 1 130 ? 9.685 3.343 13.470 1.00 94.81 130 SER A C 1
ATOM 966 O O . SER A 1 130 ? 8.639 3.782 12.993 1.00 94.81 130 SER A O 1
ATOM 968 N N . GLU A 1 131 ? 10.779 3.146 12.742 1.00 91.88 131 GLU A N 1
ATOM 969 C CA . GLU A 1 131 ? 10.846 3.373 11.303 1.00 91.88 131 GLU A CA 1
ATOM 970 C C . GLU A 1 131 ? 10.975 2.025 10.587 1.00 91.88 131 GLU A C 1
ATOM 972 O O . GLU A 1 131 ? 11.827 1.202 10.934 1.00 91.88 131 GLU A O 1
ATOM 977 N N . GLY A 1 132 ? 10.109 1.793 9.601 1.00 87.69 132 GLY A N 1
ATOM 978 C CA . GLY A 1 132 ? 10.183 0.621 8.739 1.00 87.69 132 GLY A CA 1
ATOM 979 C C . GLY A 1 132 ? 11.340 0.727 7.746 1.00 87.69 132 GLY A C 1
ATOM 980 O O . GLY A 1 132 ? 11.737 1.817 7.333 1.00 87.69 132 GLY A O 1
ATOM 981 N N . ALA A 1 133 ? 11.871 -0.416 7.316 1.00 88.94 133 ALA A N 1
ATOM 982 C CA . ALA A 1 133 ? 12.832 -0.445 6.220 1.00 88.94 133 ALA A CA 1
ATOM 983 C C . ALA A 1 133 ? 12.113 -0.201 4.884 1.00 88.94 133 ALA A C 1
ATOM 985 O O . ALA A 1 133 ? 11.078 -0.815 4.616 1.00 88.94 133 ALA A O 1
ATOM 986 N N . MET A 1 134 ? 12.671 0.675 4.043 1.00 89.06 134 MET A N 1
ATOM 987 C CA . MET A 1 134 ? 12.169 0.875 2.684 1.00 89.06 134 MET A CA 1
ATOM 988 C C . MET A 1 134 ? 12.458 -0.374 1.854 1.00 89.06 134 MET A C 1
ATOM 990 O O . MET A 1 134 ? 13.619 -0.736 1.669 1.00 89.06 134 MET A O 1
ATOM 994 N N . HIS A 1 135 ? 11.413 -1.010 1.342 1.00 88.06 135 HIS A N 1
ATOM 995 C CA . HIS A 1 135 ? 11.522 -2.202 0.510 1.00 88.06 135 HIS A CA 1
ATOM 996 C C . HIS A 1 135 ? 10.353 -2.285 -0.472 1.00 88.06 135 HIS A C 1
ATOM 998 O O . HIS A 1 135 ? 9.364 -1.560 -0.359 1.00 88.06 135 HIS A O 1
ATOM 1004 N N . ARG A 1 136 ? 10.469 -3.177 -1.453 1.00 88.62 136 ARG A N 1
ATOM 1005 C CA . ARG A 1 136 ? 9.370 -3.582 -2.332 1.00 88.62 136 ARG A CA 1
ATOM 1006 C C . ARG A 1 136 ? 9.077 -5.060 -2.087 1.00 88.62 136 ARG A C 1
ATOM 1008 O O . ARG A 1 136 ? 9.906 -5.785 -1.544 1.00 88.62 136 ARG A O 1
ATOM 1015 N N . THR A 1 137 ? 7.899 -5.506 -2.494 1.00 85.94 137 THR A N 1
ATOM 1016 C CA . THR A 1 137 ? 7.489 -6.911 -2.486 1.00 85.94 137 THR A CA 1
ATOM 1017 C C . THR A 1 137 ? 6.919 -7.304 -3.851 1.00 85.94 137 THR A C 1
ATOM 1019 O O . THR A 1 137 ? 6.455 -6.457 -4.626 1.00 85.94 137 THR A O 1
ATOM 1022 N N . THR A 1 138 ? 6.935 -8.604 -4.151 1.00 90.25 138 THR A N 1
ATOM 1023 C CA . THR A 1 138 ? 6.194 -9.195 -5.281 1.00 90.25 138 THR A CA 1
ATOM 1024 C C . THR A 1 138 ? 4.892 -9.787 -4.752 1.00 90.25 138 THR A C 1
ATOM 1026 O O . THR A 1 138 ? 4.671 -11.001 -4.714 1.00 90.25 138 THR A O 1
ATOM 1029 N N . SER A 1 139 ? 4.053 -8.889 -4.242 1.00 91.56 139 SER A N 1
ATOM 1030 C CA . SER A 1 139 ? 2.754 -9.202 -3.665 1.00 91.56 139 SER A CA 1
ATOM 1031 C C . SER A 1 139 ? 1.770 -8.046 -3.834 1.00 91.56 139 SER A C 1
ATOM 1033 O O . SER A 1 139 ? 2.144 -6.893 -4.064 1.00 91.56 139 SER A O 1
ATOM 1035 N N . THR A 1 140 ? 0.482 -8.365 -3.759 1.00 94.44 140 THR A N 1
ATOM 1036 C CA . THR A 1 140 ? -0.571 -7.390 -3.481 1.00 94.44 140 THR A CA 1
ATOM 1037 C C . THR A 1 140 ? -0.914 -7.496 -2.004 1.00 94.44 140 THR A C 1
ATOM 1039 O O . THR A 1 140 ? -1.440 -8.524 -1.569 1.00 94.44 140 THR A O 1
ATOM 1042 N N . ASP A 1 141 ? -0.655 -6.434 -1.250 1.00 95.19 141 ASP A N 1
ATOM 1043 C CA . ASP A 1 141 ? -0.869 -6.430 0.192 1.00 95.19 141 ASP A CA 1
ATOM 1044 C C . ASP A 1 141 ? -2.086 -5.590 0.547 1.00 95.19 141 ASP A C 1
ATOM 1046 O O . ASP A 1 141 ? -2.295 -4.480 0.050 1.00 95.19 141 ASP A O 1
ATOM 1050 N N . TYR A 1 142 ? -2.894 -6.139 1.439 1.00 95.69 142 TYR A N 1
ATOM 1051 C CA . TYR A 1 142 ? -4.021 -5.465 2.042 1.00 95.69 142 TYR A CA 1
ATOM 1052 C C . TYR A 1 142 ? -3.709 -5.231 3.512 1.00 95.69 142 TYR A C 1
ATOM 1054 O O . TYR A 1 142 ? -3.726 -6.165 4.317 1.00 95.69 142 TYR A O 1
ATOM 1062 N N . LEU A 1 143 ? -3.410 -3.985 3.860 1.00 97.00 143 LEU A N 1
ATOM 1063 C CA . LEU A 1 143 ? -3.056 -3.601 5.221 1.00 97.00 143 LEU A CA 1
ATOM 1064 C C . LEU A 1 143 ? -4.264 -2.932 5.861 1.00 97.00 143 LEU A C 1
ATOM 1066 O O . LEU A 1 143 ? -4.581 -1.780 5.566 1.00 97.00 143 LEU A O 1
ATOM 1070 N N . VAL A 1 144 ? -4.968 -3.670 6.714 1.00 96.94 144 VAL A N 1
ATOM 1071 C CA . VAL A 1 144 ? -6.112 -3.147 7.463 1.00 96.94 144 VAL A CA 1
ATOM 1072 C C . VAL A 1 144 ? -5.599 -2.591 8.783 1.00 96.94 144 VAL A C 1
ATOM 1074 O O . VAL A 1 144 ? -5.141 -3.353 9.637 1.00 96.94 144 VAL A O 1
ATOM 1077 N N . VAL A 1 145 ? -5.680 -1.275 8.967 1.00 97.50 145 VAL A N 1
ATOM 1078 C CA . VAL A 1 145 ? -5.268 -0.639 10.225 1.00 97.50 145 VAL A CA 1
ATOM 1079 C C . VAL A 1 145 ? -6.345 -0.896 11.273 1.00 97.50 145 VAL A C 1
ATOM 1081 O O . VAL A 1 145 ? -7.504 -0.517 11.102 1.00 97.50 145 VAL A O 1
ATOM 1084 N N . LEU A 1 146 ? -5.979 -1.576 12.358 1.00 96.38 146 LEU A N 1
ATOM 1085 C CA . LEU A 1 146 ? -6.902 -1.953 13.431 1.00 96.38 146 LEU A CA 1
ATOM 1086 C C . LEU A 1 146 ? -6.798 -1.020 14.637 1.00 96.38 146 LEU A C 1
ATOM 1088 O O . LEU A 1 146 ? -7.803 -0.762 15.296 1.00 96.38 146 LEU A O 1
ATOM 1092 N N . GLN A 1 147 ? -5.595 -0.527 14.930 1.00 97.25 147 GLN A N 1
ATOM 1093 C CA . GLN A 1 147 ? -5.312 0.356 16.060 1.00 97.25 147 GLN A CA 1
ATOM 1094 C C . GLN A 1 147 ? -4.103 1.243 15.750 1.00 97.25 147 GLN A C 1
ATOM 1096 O O . GLN A 1 147 ? -3.179 0.796 15.072 1.00 97.25 147 GLN A O 1
ATOM 1101 N N . GLY A 1 148 ? -4.102 2.458 16.306 1.00 97.19 148 GLY A N 1
ATOM 1102 C CA . GLY A 1 148 ? -3.035 3.443 16.128 1.00 97.19 148 GLY A CA 1
ATOM 1103 C C . GLY A 1 148 ? -3.053 4.091 14.743 1.00 97.19 148 GLY A C 1
ATOM 1104 O O . GLY A 1 148 ? -3.923 3.796 13.925 1.00 97.19 148 GLY A O 1
ATOM 1105 N N . THR A 1 149 ? -2.082 4.967 14.496 1.00 98.31 149 THR A N 1
ATOM 1106 C CA . THR A 1 149 ? -1.907 5.659 13.215 1.00 98.31 149 THR A CA 1
ATOM 1107 C C . THR A 1 149 ? -0.641 5.149 12.534 1.00 98.31 149 THR A C 1
ATOM 1109 O O . THR A 1 149 ? 0.469 5.363 13.020 1.00 98.31 149 THR A O 1
ATOM 1112 N N . LEU A 1 150 ? -0.812 4.450 11.415 1.00 98.56 150 LEU A N 1
ATOM 1113 C CA . LEU A 1 150 ? 0.278 3.917 10.602 1.00 98.56 150 LEU A CA 1
ATOM 1114 C C . LEU A 1 150 ? 0.805 5.000 9.650 1.00 98.56 150 LEU A C 1
ATOM 1116 O O . LEU A 1 150 ? 0.031 5.591 8.896 1.00 98.56 150 LEU A O 1
ATOM 1120 N N . SER A 1 151 ? 2.120 5.195 9.621 1.00 98.44 151 SER A N 1
ATOM 1121 C CA . SER A 1 151 ? 2.803 6.045 8.643 1.00 98.44 151 SER A CA 1
ATOM 1122 C C . SER A 1 151 ? 3.243 5.204 7.443 1.00 98.44 151 SER A C 1
ATOM 1124 O O . SER A 1 151 ? 4.199 4.434 7.539 1.00 98.44 151 SER A O 1
ATOM 1126 N N . LEU A 1 152 ? 2.564 5.349 6.302 1.00 98.44 152 LEU A N 1
ATOM 1127 C CA . LEU A 1 152 ? 3.007 4.778 5.027 1.00 98.44 152 LEU A CA 1
ATOM 1128 C C . LEU A 1 152 ? 3.946 5.771 4.338 1.00 98.44 152 LEU A C 1
ATOM 1130 O O . LEU A 1 152 ? 3.505 6.832 3.891 1.00 98.44 152 LEU A O 1
ATOM 1134 N N . LEU A 1 153 ? 5.230 5.430 4.243 1.00 97.50 153 LEU A N 1
ATOM 1135 C CA . LEU A 1 153 ? 6.236 6.252 3.574 1.00 97.50 153 LEU A CA 1
ATOM 1136 C C . LEU A 1 153 ? 6.519 5.708 2.178 1.00 97.50 153 LEU A C 1
ATOM 1138 O O . LEU A 1 153 ? 6.834 4.529 2.030 1.00 97.50 153 LEU A O 1
ATOM 1142 N N . THR A 1 154 ? 6.466 6.570 1.163 1.00 97.56 154 THR A N 1
ATOM 1143 C CA . THR A 1 154 ? 6.686 6.175 -0.237 1.00 97.56 154 THR A CA 1
ATOM 1144 C C . THR A 1 154 ? 7.547 7.189 -0.996 1.00 97.56 154 THR A C 1
ATOM 1146 O O . THR A 1 154 ? 7.384 8.394 -0.784 1.00 97.56 154 THR A O 1
ATOM 1149 N N . PRO A 1 155 ? 8.442 6.757 -1.901 1.00 96.19 155 PRO A N 1
ATOM 1150 C CA . PRO A 1 155 ? 9.229 7.667 -2.726 1.00 96.19 155 PRO A CA 1
ATOM 1151 C C . PRO A 1 155 ? 8.364 8.258 -3.856 1.00 96.19 155 PRO A C 1
ATOM 1153 O O . PRO A 1 155 ? 7.850 7.510 -4.684 1.00 96.19 155 PRO A O 1
ATOM 1156 N N . PRO A 1 156 ? 8.210 9.591 -3.967 1.00 95.62 156 PRO A N 1
ATOM 1157 C CA . PRO A 1 156 ? 7.322 10.195 -4.969 1.00 95.62 156 PRO A CA 1
ATOM 1158 C C . PRO A 1 156 ? 7.923 10.237 -6.381 1.00 95.62 156 PRO A C 1
ATOM 1160 O O . PRO A 1 156 ? 7.234 10.542 -7.352 1.00 95.62 156 PRO A O 1
ATOM 1163 N N . LYS A 1 157 ? 9.231 9.997 -6.509 1.00 94.00 157 LYS A N 1
ATOM 1164 C CA . LYS A 1 157 ? 9.985 10.106 -7.762 1.00 94.00 157 LYS A CA 1
ATOM 1165 C C . LYS A 1 157 ? 10.733 8.803 -8.035 1.00 94.00 157 LYS A C 1
ATOM 1167 O O . LYS A 1 157 ? 11.112 8.138 -7.071 1.00 94.00 157 LYS A O 1
ATOM 1172 N N . PRO A 1 158 ? 10.994 8.477 -9.314 1.00 92.50 158 PRO A N 1
ATOM 1173 C CA . PRO A 1 158 ? 11.873 7.372 -9.659 1.00 92.50 158 PRO A CA 1
ATOM 1174 C C . PRO A 1 158 ? 13.241 7.515 -8.996 1.00 92.50 158 PRO A C 1
ATOM 1176 O O . PRO A 1 158 ? 13.766 8.626 -8.870 1.00 92.50 158 PRO A O 1
ATOM 1179 N N . PHE A 1 159 ? 13.818 6.390 -8.608 1.00 91.44 159 PHE A N 1
ATOM 1180 C CA . PHE A 1 159 ? 15.113 6.309 -7.944 1.00 91.44 159 PHE A CA 1
ATOM 1181 C C . PHE A 1 159 ? 15.864 5.075 -8.435 1.00 91.44 159 PHE A C 1
ATOM 1183 O O . PHE A 1 159 ? 15.285 4.213 -9.086 1.00 91.44 159 PHE A O 1
ATOM 1190 N N . ASP A 1 160 ? 17.156 4.998 -8.150 1.00 89.62 160 ASP A N 1
ATOM 1191 C CA . ASP A 1 160 ? 17.971 3.848 -8.522 1.00 89.62 160 ASP A CA 1
ATOM 1192 C C . ASP A 1 160 ? 18.343 3.071 -7.251 1.00 89.62 160 ASP A C 1
ATOM 1194 O O . ASP A 1 160 ? 18.433 3.647 -6.163 1.00 89.62 160 ASP A O 1
ATOM 1198 N N . VAL A 1 161 ? 18.554 1.762 -7.366 1.00 83.62 161 VAL A N 1
ATOM 1199 C CA . VAL A 1 161 ? 19.124 0.949 -6.283 1.00 83.62 161 VAL A CA 1
ATOM 1200 C C . VAL A 1 161 ? 20.602 0.720 -6.569 1.00 83.62 161 VAL A C 1
ATOM 1202 O O . VAL A 1 161 ? 20.971 0.063 -7.546 1.00 83.62 161 VAL A O 1
ATOM 1205 N N . VAL A 1 162 ? 21.452 1.269 -5.704 1.00 83.94 162 VAL A N 1
ATOM 1206 C CA . VAL A 1 162 ? 22.913 1.174 -5.792 1.00 83.94 162 VAL A CA 1
ATOM 1207 C C . VAL A 1 162 ? 23.412 0.481 -4.532 1.00 83.94 162 VAL A C 1
ATOM 1209 O O . VAL A 1 162 ? 23.107 0.911 -3.422 1.00 83.94 162 VAL A O 1
ATOM 1212 N N . ASP A 1 163 ? 24.136 -0.626 -4.700 1.00 81.31 163 ASP A N 1
ATOM 1213 C CA . ASP A 1 163 ? 24.680 -1.433 -3.597 1.00 81.31 163 ASP A CA 1
ATOM 1214 C C . ASP A 1 163 ? 23.619 -1.856 -2.558 1.00 81.31 163 ASP A C 1
ATOM 1216 O O . ASP A 1 163 ? 23.837 -1.796 -1.346 1.00 81.31 163 ASP A O 1
ATOM 1220 N N . GLY A 1 164 ? 22.429 -2.240 -3.039 1.00 75.88 164 GLY A N 1
ATOM 1221 C CA . GLY A 1 164 ? 21.293 -2.642 -2.199 1.00 75.88 164 GLY A CA 1
ATOM 1222 C C . GLY A 1 164 ? 20.606 -1.487 -1.462 1.00 75.88 164 GLY A C 1
ATOM 1223 O O . GLY A 1 164 ? 19.735 -1.721 -0.630 1.00 75.88 164 GLY A O 1
ATOM 1224 N N . ARG A 1 165 ? 20.976 -0.231 -1.743 1.00 80.25 165 ARG A N 1
ATOM 1225 C CA . ARG A 1 165 ? 20.370 0.958 -1.134 1.00 80.25 165 ARG A CA 1
ATOM 1226 C C . ARG A 1 165 ? 19.663 1.790 -2.189 1.00 80.25 165 ARG A C 1
ATOM 1228 O O . ARG A 1 165 ? 20.242 2.142 -3.215 1.00 80.25 165 ARG A O 1
ATOM 1235 N N . GLY A 1 166 ? 18.408 2.135 -1.923 1.00 84.88 166 GLY A N 1
ATOM 1236 C CA . GLY A 1 166 ? 17.671 3.059 -2.773 1.00 84.88 166 GLY A CA 1
ATOM 1237 C C . GLY A 1 166 ? 18.225 4.478 -2.645 1.00 84.88 166 GLY A C 1
ATOM 1238 O O . GLY A 1 166 ? 18.388 4.993 -1.542 1.00 84.88 166 GLY A O 1
ATOM 1239 N N . THR A 1 167 ? 18.473 5.138 -3.772 1.00 90.31 167 THR A N 1
ATOM 1240 C CA . THR A 1 167 ? 18.868 6.554 -3.836 1.00 90.31 167 THR A CA 1
ATOM 1241 C C . THR A 1 167 ? 17.658 7.488 -3.754 1.00 90.31 167 THR A C 1
ATOM 1243 O O . THR A 1 167 ? 17.699 8.606 -4.277 1.00 90.31 167 THR A O 1
ATOM 1246 N N . TYR A 1 168 ? 16.540 7.015 -3.199 1.00 86.62 168 TYR A N 1
ATOM 1247 C CA . TYR A 1 168 ? 15.343 7.828 -3.054 1.00 86.62 168 TYR A CA 1
ATOM 1248 C C . TYR A 1 168 ? 15.661 9.025 -2.150 1.00 86.62 168 TYR A C 1
ATOM 1250 O O . TYR A 1 168 ? 16.379 8.909 -1.159 1.00 86.62 168 TYR A O 1
ATOM 1258 N N . GLY A 1 169 ? 15.176 10.200 -2.549 1.00 88.19 169 GLY A N 1
ATOM 1259 C CA . GLY A 1 169 ? 15.300 11.415 -1.752 1.00 88.19 169 GLY A CA 1
ATOM 1260 C C . GLY A 1 169 ? 14.280 11.434 -0.615 1.00 88.19 169 GLY A C 1
ATOM 1261 O O . GLY A 1 169 ? 13.997 10.422 0.019 1.00 88.19 169 GLY A O 1
ATOM 1262 N N . GLU A 1 170 ? 13.688 12.601 -0.383 1.00 92.75 170 GLU A N 1
ATOM 1263 C CA . GLU A 1 170 ? 12.601 12.750 0.582 1.00 92.75 170 GLU A CA 1
ATOM 1264 C C . GLU A 1 170 ? 11.388 11.877 0.212 1.00 92.75 170 GLU A C 1
ATOM 1266 O O . GLU A 1 170 ? 10.966 11.824 -0.950 1.00 92.75 170 GLU A O 1
ATOM 1271 N N . THR A 1 171 ? 10.842 11.181 1.209 1.00 95.69 171 THR A N 1
ATOM 1272 C CA . THR A 1 171 ? 9.633 10.367 1.077 1.00 95.69 171 THR A CA 1
ATOM 1273 C C . THR A 1 171 ? 8.385 11.201 1.343 1.00 95.69 171 THR A C 1
ATOM 1275 O O . THR A 1 171 ? 8.413 12.194 2.065 1.00 95.69 171 THR A O 1
ATOM 1278 N N . VAL A 1 172 ? 7.263 10.776 0.769 1.00 97.19 172 VAL A N 1
ATOM 1279 C CA . VAL A 1 172 ? 5.937 11.291 1.120 1.00 97.19 172 VAL A CA 1
ATOM 1280 C C . VAL A 1 172 ? 5.329 10.377 2.172 1.00 97.19 172 VAL A C 1
ATOM 1282 O O . VAL A 1 172 ? 5.380 9.155 2.032 1.00 97.19 172 VAL A O 1
ATOM 1285 N N . GLU A 1 173 ? 4.750 10.973 3.210 1.00 97.94 173 GLU A N 1
ATOM 1286 C CA . GLU A 1 173 ? 4.051 10.269 4.282 1.00 97.94 173 GLU A CA 1
ATOM 1287 C C . GLU A 1 173 ? 2.535 10.323 4.077 1.00 97.94 173 GLU A C 1
ATOM 1289 O O . GLU A 1 173 ? 1.956 11.392 3.882 1.00 97.94 173 GLU A O 1
ATOM 1294 N N . THR A 1 174 ? 1.887 9.162 4.162 1.00 98.44 174 THR A N 1
ATOM 1295 C CA . THR A 1 174 ? 0.428 9.033 4.219 1.00 98.44 174 THR A CA 1
ATOM 1296 C C . THR A 1 174 ? 0.021 8.404 5.547 1.00 98.44 174 THR A C 1
ATOM 1298 O O . THR A 1 174 ? 0.421 7.282 5.857 1.00 98.44 174 THR A O 1
ATOM 1301 N N . LEU A 1 175 ? -0.800 9.116 6.323 1.00 98.12 175 LEU A N 1
ATOM 1302 C CA . LEU A 1 175 ? -1.324 8.626 7.598 1.00 98.12 175 LEU A CA 1
ATOM 1303 C C . LEU A 1 175 ? -2.545 7.731 7.372 1.00 98.12 175 LEU A C 1
ATOM 1305 O O . LEU A 1 175 ? -3.549 8.155 6.785 1.00 98.12 175 LEU A O 1
ATOM 1309 N N . CYS A 1 176 ? -2.449 6.498 7.858 1.00 98.00 176 CYS A N 1
ATOM 1310 C CA . CYS A 1 176 ? -3.492 5.487 7.764 1.00 98.00 176 CYS A CA 1
ATOM 1311 C C . CYS A 1 176 ? -4.077 5.254 9.164 1.00 98.00 176 CYS A C 1
ATOM 1313 O O . CYS A 1 176 ? -3.367 4.861 10.091 1.00 98.00 176 CYS A O 1
ATOM 1315 N N . GLU A 1 177 ? -5.371 5.510 9.308 1.00 96.25 177 GLU A N 1
ATOM 1316 C CA . GLU A 1 177 ? -6.100 5.508 10.578 1.00 96.25 177 GLU A CA 1
ATOM 1317 C C . GLU A 1 177 ? -6.884 4.201 10.768 1.00 96.25 177 GLU A C 1
ATOM 1319 O O . GLU A 1 177 ? -7.150 3.491 9.791 1.00 96.25 177 GLU A O 1
ATOM 1324 N N . PRO A 1 178 ? -7.329 3.872 11.995 1.00 95.44 178 PRO A N 1
ATOM 1325 C CA . PRO A 1 178 ? -8.120 2.672 12.234 1.00 95.44 178 PRO A CA 1
ATOM 1326 C C . PRO A 1 178 ? -9.366 2.592 11.339 1.00 95.44 178 PRO A C 1
ATOM 1328 O O . PRO A 1 178 ? -10.202 3.497 11.305 1.00 95.44 178 PRO A O 1
ATOM 1331 N N . GLY A 1 179 ? -9.512 1.466 10.641 1.00 92.56 179 GLY A N 1
ATOM 1332 C CA . GLY A 1 179 ? -10.578 1.219 9.669 1.00 92.56 179 GLY A CA 1
ATOM 1333 C C . GLY A 1 179 ? -10.223 1.567 8.222 1.00 92.56 179 GLY A C 1
ATOM 1334 O O . GLY A 1 179 ? -11.008 1.222 7.331 1.00 92.56 179 GLY A O 1
ATOM 1335 N N . ASP A 1 180 ? -9.072 2.192 7.972 1.00 96.19 180 ASP A N 1
ATOM 1336 C CA . ASP A 1 180 ? -8.521 2.315 6.626 1.00 96.19 180 ASP A CA 1
ATOM 1337 C C . ASP A 1 180 ? -7.960 0.981 6.137 1.00 96.19 180 ASP A C 1
ATOM 1339 O O . ASP A 1 180 ? -7.489 0.142 6.915 1.00 96.19 180 ASP A O 1
ATOM 1343 N N . VAL A 1 181 ? -7.978 0.807 4.817 1.00 96.88 181 VAL A N 1
ATOM 1344 C CA . VAL A 1 181 ? -7.297 -0.305 4.157 1.00 96.88 181 VAL A CA 1
ATOM 1345 C C . VAL A 1 181 ? -6.333 0.229 3.115 1.00 96.88 181 VAL A C 1
ATOM 1347 O O . VAL A 1 181 ? -6.752 0.852 2.133 1.00 96.88 181 VAL A O 1
ATOM 1350 N N . VAL A 1 182 ? -5.048 -0.052 3.315 1.00 97.56 182 VAL A N 1
ATOM 1351 C CA . VAL A 1 182 ? -4.014 0.209 2.316 1.00 97.56 182 VAL A CA 1
ATOM 1352 C C . VAL A 1 182 ? -3.998 -0.947 1.325 1.00 97.56 182 VAL A C 1
ATOM 1354 O O . VAL A 1 182 ? -3.840 -2.103 1.709 1.00 97.56 182 VAL A O 1
ATOM 1357 N N . LEU A 1 183 ? -4.186 -0.624 0.051 1.00 96.62 183 LEU A N 1
ATOM 1358 C CA . LEU A 1 183 ? -3.984 -1.506 -1.085 1.00 96.62 183 LEU A CA 1
ATOM 1359 C C . LEU A 1 183 ? -2.598 -1.229 -1.662 1.00 96.62 183 LEU A C 1
ATOM 1361 O O . LEU A 1 183 ? -2.416 -0.289 -2.436 1.00 96.62 183 LEU A O 1
ATOM 1365 N N . GLN A 1 184 ? -1.634 -2.052 -1.279 1.00 96.25 184 GLN A N 1
ATOM 1366 C CA . GLN A 1 184 ? -0.249 -1.947 -1.703 1.00 96.25 184 GLN A CA 1
ATOM 1367 C C . GLN A 1 184 ? 0.005 -2.870 -2.892 1.00 96.25 184 GLN A C 1
ATOM 1369 O O . GLN A 1 184 ? -0.112 -4.090 -2.782 1.00 96.25 184 GLN A O 1
ATOM 1374 N N . ARG A 1 185 ? 0.338 -2.299 -4.049 1.00 95.81 185 ARG A N 1
ATOM 1375 C CA . ARG A 1 185 ? 0.467 -3.053 -5.305 1.00 95.81 185 ARG A CA 1
ATOM 1376 C C . ARG A 1 185 ? 1.926 -3.230 -5.706 1.00 95.81 185 ARG A C 1
ATOM 1378 O O . ARG A 1 185 ? 2.350 -2.693 -6.726 1.00 95.81 185 ARG A O 1
ATOM 1385 N N . GLY A 1 186 ? 2.691 -3.941 -4.874 1.00 93.19 186 GLY A N 1
ATOM 1386 C CA . GLY A 1 186 ? 4.105 -4.232 -5.128 1.00 93.19 186 GLY A CA 1
ATOM 1387 C C . GLY A 1 186 ? 4.941 -2.968 -5.330 1.00 93.19 186 GLY A C 1
ATOM 1388 O O . GLY A 1 186 ? 5.662 -2.843 -6.317 1.00 93.19 186 GLY A O 1
ATOM 1389 N N . ILE A 1 187 ? 4.782 -1.997 -4.432 1.00 95.00 187 ILE A N 1
ATOM 1390 C CA . ILE A 1 187 ? 5.438 -0.684 -4.487 1.00 95.00 187 ILE A CA 1
ATOM 1391 C C . ILE A 1 187 ? 6.584 -0.600 -3.477 1.00 95.00 187 ILE A C 1
ATOM 1393 O O . ILE A 1 187 ? 6.622 -1.358 -2.505 1.00 95.00 187 ILE A O 1
ATOM 1397 N N . ALA A 1 1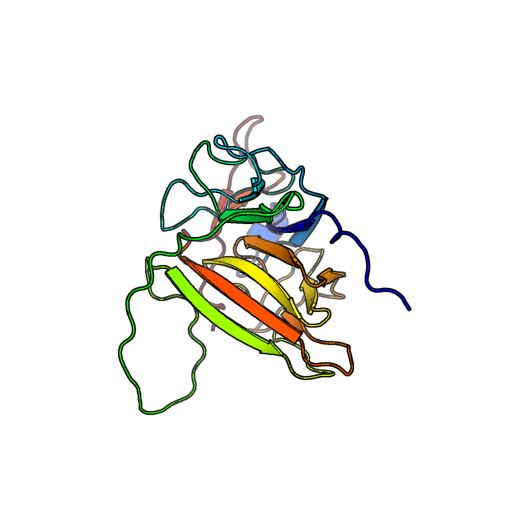88 ? 7.509 0.336 -3.689 1.00 94.12 188 ALA A N 1
ATOM 1398 C CA . ALA A 1 188 ? 8.503 0.687 -2.680 1.00 94.12 188 ALA A CA 1
ATOM 1399 C C . ALA A 1 188 ? 7.838 1.438 -1.512 1.00 94.12 188 ALA A C 1
ATOM 1401 O O . ALA A 1 188 ? 7.189 2.465 -1.723 1.00 94.12 188 ALA A O 1
ATOM 1402 N N . HIS A 1 189 ? 7.991 0.933 -0.291 1.00 95.12 189 HIS A N 1
ATOM 1403 C CA . HIS A 1 189 ? 7.391 1.512 0.909 1.00 95.12 189 HIS A CA 1
ATOM 1404 C C . HIS A 1 189 ? 8.193 1.231 2.177 1.00 95.12 189 HIS A C 1
ATOM 1406 O O . HIS A 1 189 ? 8.936 0.254 2.268 1.00 95.12 189 HIS A O 1
ATOM 1412 N N . ALA A 1 190 ? 7.948 2.056 3.191 1.00 94.25 190 ALA A N 1
ATOM 1413 C CA . ALA A 1 190 ? 8.213 1.732 4.583 1.00 94.25 190 ALA A CA 1
ATOM 1414 C C . ALA A 1 190 ? 6.931 1.900 5.411 1.00 94.25 190 ALA A C 1
ATOM 1416 O O . ALA A 1 190 ? 6.175 2.857 5.225 1.00 94.25 190 ALA A O 1
ATOM 1417 N N . LEU A 1 191 ? 6.699 0.952 6.320 1.00 97.06 191 LEU A N 1
ATOM 1418 C CA . LEU A 1 191 ? 5.628 0.999 7.312 1.00 97.06 191 LEU A CA 1
ATOM 1419 C C . LEU A 1 191 ? 6.228 1.440 8.644 1.00 97.06 191 LEU A C 1
ATOM 1421 O O . LEU A 1 191 ? 6.936 0.668 9.290 1.00 97.06 191 LEU A O 1
ATOM 1425 N N . SER A 1 192 ? 5.953 2.678 9.032 1.00 96.94 192 SER A N 1
ATOM 1426 C CA . SER A 1 192 ? 6.523 3.306 10.221 1.00 96.94 192 SER A CA 1
ATOM 1427 C C . SER A 1 192 ? 5.437 3.663 11.229 1.00 96.94 192 SER A C 1
ATOM 1429 O O . SER A 1 192 ? 4.246 3.736 10.916 1.00 96.94 192 SER A O 1
ATOM 1431 N N . ASN A 1 193 ? 5.852 3.914 12.461 1.00 97.62 193 ASN A N 1
ATOM 1432 C CA . ASN A 1 193 ? 5.001 4.445 13.510 1.00 97.62 193 ASN A CA 1
ATOM 1433 C C . ASN A 1 193 ? 5.713 5.627 14.163 1.00 97.62 193 ASN A C 1
ATOM 1435 O O . ASN A 1 193 ? 6.606 5.450 14.989 1.00 97.62 193 ASN A O 1
ATOM 1439 N N . ARG A 1 194 ? 5.289 6.840 13.806 1.00 96.56 194 ARG A N 1
ATOM 1440 C CA . ARG A 1 194 ? 5.828 8.098 14.349 1.00 96.56 194 ARG A CA 1
ATOM 1441 C C . ARG A 1 194 ? 5.087 8.593 15.590 1.00 96.56 194 ARG A C 1
ATOM 1443 O O . ARG A 1 194 ? 5.231 9.746 15.985 1.00 96.56 194 ARG A O 1
ATOM 1450 N N . THR A 1 195 ? 4.256 7.739 16.181 1.00 97.44 195 THR A N 1
ATOM 1451 C CA . THR A 1 195 ? 3.452 8.064 17.359 1.00 97.44 195 THR A CA 1
ATOM 1452 C C . THR A 1 195 ? 4.028 7.423 18.619 1.00 97.44 195 THR A C 1
ATOM 1454 O O . THR A 1 195 ? 4.955 6.611 18.570 1.00 97.44 195 THR A O 1
ATOM 1457 N N . THR A 1 196 ? 3.456 7.781 19.769 1.00 97.81 196 THR A N 1
ATOM 1458 C CA . THR A 1 196 ? 3.789 7.191 21.073 1.00 97.81 196 THR A CA 1
ATOM 1459 C C . THR A 1 196 ? 2.983 5.932 21.398 1.00 97.81 196 THR A C 1
ATOM 1461 O O . THR A 1 196 ? 3.258 5.291 22.408 1.00 97.81 196 THR A O 1
ATOM 1464 N N . GLU A 1 197 ? 2.016 5.561 20.557 1.00 97.44 197 GLU A N 1
ATOM 1465 C CA . GLU A 1 197 ? 1.112 4.431 20.780 1.00 97.44 197 GLU A CA 1
ATOM 1466 C C . GLU A 1 197 ? 1.438 3.268 19.844 1.00 97.44 197 GLU A C 1
ATOM 1468 O O . GLU A 1 197 ? 1.990 3.454 18.763 1.00 97.44 197 GLU A O 1
ATOM 1473 N N . TRP A 1 198 ? 1.090 2.045 20.244 1.00 98.12 198 TRP A N 1
ATOM 1474 C CA . TRP A 1 198 ? 1.241 0.881 19.370 1.00 98.12 198 TRP A CA 1
ATOM 1475 C C . TRP A 1 198 ? 0.285 0.949 18.182 1.00 98.12 198 TRP A C 1
ATOM 1477 O O . TRP A 1 198 ? -0.903 1.251 18.336 1.00 98.12 198 TRP A O 1
ATOM 1487 N N . VAL A 1 199 ? 0.801 0.579 17.013 1.00 98.56 199 VAL A N 1
ATOM 1488 C CA . VAL A 1 199 ? 0.008 0.386 15.801 1.00 98.56 199 VAL A CA 1
ATOM 1489 C C . VAL A 1 199 ? -0.168 -1.106 15.569 1.00 98.56 199 VAL A C 1
ATOM 1491 O O . VAL A 1 199 ? 0.808 -1.852 15.599 1.00 98.56 199 VAL A O 1
ATOM 1494 N N . ARG A 1 200 ? -1.405 -1.542 15.314 1.00 98.44 200 ARG A N 1
ATOM 1495 C CA . ARG A 1 200 ? -1.715 -2.918 14.906 1.00 98.44 200 ARG A CA 1
ATOM 1496 C C . ARG A 1 200 ? -2.363 -2.918 13.536 1.00 98.44 200 ARG A C 1
ATOM 1498 O O . ARG A 1 200 ? -3.399 -2.284 13.328 1.00 98.44 200 ARG A O 1
ATOM 1505 N N . VAL A 1 201 ? -1.794 -3.707 12.638 1.00 97.88 201 VAL A N 1
ATOM 1506 C CA . VAL A 1 201 ? -2.265 -3.897 11.266 1.00 97.88 201 VAL A CA 1
ATOM 1507 C C . VAL A 1 201 ? -2.559 -5.377 11.048 1.00 97.88 201 VAL A C 1
ATOM 1509 O O . VAL A 1 201 ? -1.763 -6.230 11.430 1.00 97.88 201 VAL A O 1
ATOM 1512 N N . MET A 1 202 ? -3.690 -5.703 10.425 1.00 97.44 202 MET A N 1
ATOM 1513 C CA . MET A 1 202 ? -3.880 -7.019 9.810 1.00 97.44 202 MET A CA 1
ATOM 1514 C C . MET A 1 202 ? -3.349 -6.945 8.382 1.00 97.44 202 MET A C 1
ATOM 1516 O O . MET A 1 202 ? -3.929 -6.245 7.550 1.00 97.44 202 MET A O 1
ATOM 1520 N N . ALA A 1 203 ? -2.261 -7.654 8.108 1.00 95.50 203 ALA A N 1
ATOM 1521 C CA . ALA A 1 203 ? -1.698 -7.772 6.775 1.00 95.50 203 ALA A CA 1
ATOM 1522 C C . ALA A 1 203 ? -2.255 -9.026 6.098 1.00 95.50 203 ALA A C 1
ATOM 1524 O O . ALA A 1 203 ? -2.139 -10.128 6.633 1.00 95.50 203 ALA A O 1
ATOM 1525 N N . VAL A 1 204 ? -2.845 -8.858 4.916 1.00 94.81 204 VAL A N 1
ATOM 1526 C CA . VAL A 1 204 ? -3.165 -9.957 3.999 1.00 94.81 204 VAL A CA 1
ATOM 1527 C C . VAL A 1 204 ? -2.295 -9.791 2.765 1.00 94.81 204 VAL A C 1
ATOM 1529 O O . VAL A 1 204 ? -2.514 -8.886 1.966 1.00 94.81 204 VAL A O 1
ATOM 1532 N N . VAL A 1 205 ? -1.304 -10.658 2.631 1.00 93.25 205 VAL A N 1
ATOM 1533 C CA . VAL A 1 205 ? -0.272 -10.612 1.596 1.00 93.25 205 VAL A CA 1
ATOM 1534 C C . VAL A 1 205 ? -0.591 -11.677 0.564 1.00 93.25 205 VAL A C 1
ATOM 1536 O O . VAL A 1 205 ? -0.576 -12.873 0.858 1.00 93.25 205 VAL A O 1
ATOM 1539 N N . VAL A 1 206 ? -0.939 -11.249 -0.644 1.00 92.44 206 VAL A N 1
ATOM 1540 C CA . VAL A 1 206 ? -1.315 -12.141 -1.743 1.00 92.44 206 VAL A CA 1
ATOM 1541 C C . VAL A 1 206 ? -0.190 -12.164 -2.763 1.00 92.44 206 VAL A C 1
ATOM 1543 O O . VAL A 1 206 ? 0.250 -11.107 -3.205 1.00 92.44 206 VAL A O 1
ATOM 1546 N N . ALA A 1 207 ? 0.269 -13.350 -3.164 1.00 91.12 207 ALA A N 1
ATOM 1547 C CA . ALA A 1 207 ? 1.286 -13.467 -4.206 1.00 91.12 207 ALA A CA 1
ATOM 1548 C C . ALA A 1 207 ? 0.853 -12.727 -5.483 1.00 91.12 207 ALA A C 1
ATOM 1550 O O . ALA A 1 207 ? -0.301 -12.853 -5.905 1.00 91.12 207 ALA A O 1
ATOM 1551 N N . SER A 1 208 ? 1.776 -12.005 -6.118 1.00 90.88 208 SER A N 1
ATOM 1552 C CA . SER A 1 208 ? 1.536 -11.344 -7.401 1.00 90.88 208 SER A CA 1
ATOM 1553 C C . SER A 1 208 ? 2.439 -11.898 -8.496 1.00 90.88 208 SER A C 1
ATOM 1555 O O . SER A 1 208 ? 3.454 -12.547 -8.246 1.00 90.88 208 SER A O 1
ATOM 1557 N N . GLU A 1 209 ? 2.059 -11.639 -9.739 1.00 91.62 209 GLU A N 1
ATOM 1558 C CA . GLU A 1 209 ? 2.991 -11.684 -10.860 1.00 91.62 209 GLU A CA 1
ATOM 1559 C C . GLU A 1 209 ? 4.079 -10.603 -10.668 1.00 91.62 209 GLU A C 1
ATOM 1561 O O . GLU A 1 209 ? 3.843 -9.632 -9.934 1.00 91.62 209 GLU A O 1
ATOM 1566 N N . PRO A 1 210 ? 5.261 -10.740 -11.307 1.00 89.75 210 PRO A N 1
ATOM 1567 C CA . PRO A 1 210 ? 6.286 -9.701 -11.279 1.00 89.75 210 PRO A CA 1
ATOM 1568 C C . PRO A 1 210 ? 5.710 -8.346 -11.686 1.00 89.75 210 PRO A C 1
ATOM 1570 O O . PRO A 1 210 ? 4.993 -8.254 -12.687 1.00 89.75 210 PRO A O 1
ATOM 1573 N N . ASN A 1 211 ? 6.029 -7.306 -10.918 1.00 89.75 211 ASN A N 1
ATOM 1574 C CA . ASN A 1 211 ? 5.471 -5.973 -11.127 1.00 89.75 211 ASN A CA 1
ATOM 1575 C C . ASN A 1 211 ? 5.905 -5.421 -12.489 1.00 89.75 211 ASN A C 1
ATOM 1577 O O . ASN A 1 211 ? 7.099 -5.420 -12.805 1.00 89.75 211 ASN A O 1
ATOM 1581 N N . ARG A 1 212 ? 4.963 -4.913 -13.292 1.00 91.88 212 ARG A N 1
ATOM 1582 C CA . ARG A 1 212 ? 5.280 -4.225 -14.549 1.00 91.88 212 ARG A CA 1
ATOM 1583 C C . ARG A 1 212 ? 4.796 -2.789 -14.519 1.00 91.88 212 ARG A C 1
ATOM 1585 O O . ARG A 1 212 ? 3.688 -2.489 -14.079 1.00 91.88 212 ARG A O 1
ATOM 1592 N N . VAL A 1 213 ? 5.617 -1.900 -15.067 1.00 92.12 213 VAL A N 1
ATOM 1593 C CA . VAL A 1 213 ? 5.289 -0.476 -15.190 1.00 92.12 213 VAL A CA 1
ATOM 1594 C C . VAL A 1 213 ? 5.323 -0.020 -16.646 1.00 92.12 213 VAL A C 1
ATOM 1596 O O . VAL A 1 213 ? 6.150 -0.506 -17.427 1.00 92.12 213 VAL A O 1
ATOM 1599 N N . PRO A 1 214 ? 4.443 0.914 -17.048 1.00 90.56 214 PRO A N 1
ATOM 1600 C CA . PRO A 1 214 ? 4.527 1.554 -18.354 1.00 90.56 214 PRO A CA 1
ATOM 1601 C C . PRO A 1 214 ? 5.821 2.354 -18.531 1.00 90.56 214 PRO A C 1
ATOM 1603 O O . PRO A 1 214 ? 6.341 2.930 -17.575 1.00 90.56 214 PRO A O 1
ATOM 1606 N N . VAL A 1 215 ? 6.296 2.449 -19.775 1.00 88.06 215 VAL A N 1
ATOM 1607 C CA . VAL A 1 215 ? 7.446 3.278 -20.154 1.00 88.06 215 VAL A CA 1
ATOM 1608 C C . VAL A 1 215 ? 6.997 4.467 -21.002 1.00 88.06 215 VAL A C 1
ATOM 1610 O O . VAL A 1 215 ? 6.668 4.328 -22.185 1.00 88.06 215 VAL A O 1
ATOM 1613 N N . VAL A 1 216 ? 7.037 5.664 -20.419 1.00 82.56 216 VAL A N 1
ATOM 1614 C CA . VAL A 1 216 ? 6.685 6.920 -21.092 1.00 82.56 216 VAL A CA 1
ATOM 1615 C C . VAL A 1 216 ? 7.759 7.288 -22.120 1.00 82.56 216 VAL A C 1
ATOM 1617 O O . VAL A 1 216 ? 8.960 7.270 -21.835 1.00 82.56 216 VAL A O 1
ATOM 1620 N N . GLY A 1 217 ? 7.317 7.639 -23.333 1.00 69.12 217 GLY A N 1
ATOM 1621 C CA . GLY A 1 217 ? 8.189 8.065 -24.434 1.00 69.12 217 GLY A CA 1
ATOM 1622 C C . GLY A 1 217 ? 8.780 6.924 -25.270 1.00 69.12 217 GLY A C 1
ATOM 1623 O O . GLY A 1 217 ? 9.803 7.114 -25.932 1.00 69.12 217 GLY A O 1
ATOM 1624 N N . SER A 1 218 ? 8.177 5.730 -25.245 1.00 51.59 218 SER A N 1
ATOM 1625 C CA . SER A 1 218 ? 8.623 4.591 -26.054 1.00 51.59 218 SER A CA 1
ATOM 1626 C C . SER A 1 218 ? 7.516 4.055 -26.970 1.00 51.59 218 SER A C 1
ATOM 1628 O O . SER A 1 218 ? 6.454 3.675 -26.500 1.00 51.59 218 SER A O 1
ATOM 1630 N N . GLY A 1 219 ? 7.796 4.015 -28.279 1.00 55.22 219 GLY A N 1
ATOM 1631 C CA . GLY A 1 219 ? 6.967 3.355 -29.297 1.00 55.22 219 GLY A CA 1
ATOM 1632 C C . GLY A 1 219 ? 6.190 4.297 -30.236 1.00 55.22 219 GLY A C 1
ATOM 1633 O O . GLY A 1 219 ? 6.034 5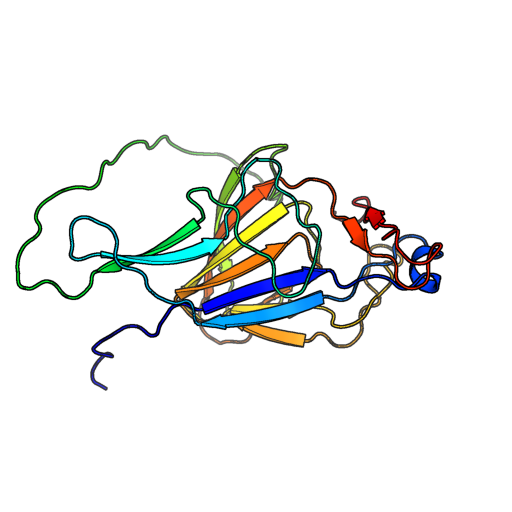.479 -29.929 1.00 55.22 219 GLY A O 1
ATOM 1634 N N . PRO A 1 220 ? 5.718 3.792 -31.397 1.00 49.94 220 PRO A N 1
ATOM 1635 C CA . PRO A 1 220 ? 4.721 4.480 -32.216 1.00 49.94 220 PRO A CA 1
ATOM 1636 C C . PRO A 1 220 ? 3.455 4.745 -31.389 1.00 49.94 220 PRO A C 1
ATOM 1638 O O . PRO A 1 220 ? 3.125 3.970 -30.489 1.00 49.94 220 PRO A O 1
ATOM 1641 N N . VAL A 1 221 ? 2.744 5.832 -31.698 1.00 49.06 221 VAL A N 1
ATOM 1642 C CA . VAL A 1 221 ? 1.494 6.228 -31.029 1.00 49.06 221 VAL A CA 1
ATOM 1643 C C . VAL A 1 221 ? 0.537 5.027 -30.956 1.00 49.06 221 VAL A C 1
ATOM 1645 O O . VAL A 1 221 ? 0.072 4.554 -31.987 1.00 49.06 221 VAL A O 1
ATOM 1648 N N . GLY A 1 222 ? 0.267 4.523 -29.745 1.00 50.44 222 GLY A N 1
ATOM 1649 C CA . GLY A 1 222 ? -0.743 3.483 -29.500 1.00 50.44 222 GLY A CA 1
ATOM 1650 C C . GLY A 1 222 ? -0.266 2.177 -28.851 1.00 50.44 222 GLY A C 1
ATOM 1651 O O . GLY A 1 222 ? -1.119 1.387 -28.458 1.00 50.44 222 GLY A O 1
ATOM 1652 N N . GLN A 1 223 ? 1.043 1.939 -28.674 1.00 52.12 223 GLN A N 1
ATOM 1653 C CA . GLN A 1 223 ? 1.536 0.731 -27.987 1.00 52.12 223 GLN A CA 1
ATOM 1654 C C . GLN A 1 223 ? 2.257 1.083 -26.676 1.00 52.12 223 GLN A C 1
ATOM 1656 O O . GLN A 1 223 ? 3.395 1.547 -26.678 1.00 52.12 223 GLN A O 1
ATOM 1661 N N . LEU A 1 224 ? 1.585 0.860 -25.539 1.00 62.44 224 LEU A N 1
ATOM 1662 C CA . LEU A 1 224 ? 2.177 0.986 -24.204 1.00 62.44 224 LEU A CA 1
ATOM 1663 C C . LEU A 1 224 ? 3.222 -0.116 -24.010 1.00 62.44 224 LEU A C 1
ATOM 1665 O O . LEU A 1 224 ? 2.888 -1.274 -23.760 1.00 62.44 224 LEU A O 1
ATOM 1669 N N . LYS A 1 225 ? 4.501 0.237 -24.130 1.00 82.06 225 LYS A N 1
ATOM 1670 C CA . LYS A 1 225 ? 5.588 -0.657 -23.733 1.00 82.06 225 LYS A CA 1
ATOM 1671 C C . LYS A 1 225 ? 5.640 -0.717 -22.208 1.00 82.06 225 LYS A C 1
ATOM 1673 O O . LYS A 1 225 ? 5.700 0.324 -21.556 1.00 82.06 225 LYS A O 1
ATOM 1678 N N . THR A 1 226 ? 5.650 -1.922 -21.650 1.00 86.31 226 THR A N 1
ATOM 1679 C CA . THR A 1 226 ? 5.873 -2.150 -20.220 1.00 86.31 226 THR A CA 1
ATOM 1680 C C . THR A 1 226 ? 7.252 -2.753 -19.981 1.00 86.31 226 THR A C 1
ATOM 1682 O O . THR A 1 226 ? 7.829 -3.399 -20.861 1.00 86.31 226 THR A O 1
ATOM 1685 N N . VAL A 1 227 ? 7.796 -2.524 -18.791 1.00 88.69 227 VAL A N 1
ATOM 1686 C CA . VAL A 1 227 ? 9.023 -3.160 -18.302 1.00 88.69 227 VAL A CA 1
ATOM 1687 C C . VAL A 1 227 ? 8.715 -3.865 -16.986 1.00 88.69 227 VAL A C 1
ATOM 1689 O O . VAL A 1 227 ? 7.951 -3.341 -16.178 1.00 88.69 227 VAL A O 1
ATOM 1692 N N . ALA A 1 228 ? 9.254 -5.070 -16.807 1.00 88.88 228 ALA A N 1
ATOM 1693 C CA . ALA A 1 228 ? 9.191 -5.766 -15.527 1.00 88.88 228 ALA A CA 1
ATOM 1694 C C . ALA A 1 228 ? 10.236 -5.166 -14.583 1.00 88.88 228 ALA A C 1
ATOM 1696 O O . ALA A 1 228 ? 11.369 -4.927 -15.006 1.00 88.88 228 ALA A O 1
ATOM 1697 N N . LEU A 1 229 ? 9.846 -4.912 -13.339 1.00 86.38 229 LEU A N 1
ATOM 1698 C CA . LEU A 1 229 ? 10.772 -4.508 -12.290 1.00 86.38 229 LEU A CA 1
ATOM 1699 C C . LEU A 1 229 ? 11.583 -5.726 -11.849 1.00 86.38 229 LEU A C 1
ATOM 1701 O O . LEU A 1 229 ? 11.054 -6.835 -11.781 1.00 86.38 229 LEU A O 1
ATOM 1705 N N . ASP A 1 230 ? 12.872 -5.515 -11.605 1.00 79.56 230 ASP A N 1
ATOM 1706 C CA . ASP A 1 230 ? 13.771 -6.587 -11.195 1.00 79.56 230 ASP A CA 1
ATOM 1707 C C . ASP A 1 230 ? 13.603 -6.882 -9.703 1.00 79.56 230 ASP A C 1
ATOM 1709 O O . ASP A 1 230 ? 13.642 -5.983 -8.869 1.00 79.56 230 ASP A O 1
ATOM 1713 N N . ASP A 1 231 ? 13.435 -8.150 -9.361 1.00 76.50 231 ASP A N 1
ATOM 1714 C CA . ASP A 1 231 ? 13.212 -8.618 -7.997 1.00 76.50 231 ASP A CA 1
ATOM 1715 C C . ASP A 1 231 ? 14.525 -8.970 -7.268 1.00 76.50 231 ASP A C 1
ATOM 1717 O O . ASP A 1 231 ? 14.507 -9.320 -6.087 1.00 76.50 231 ASP A O 1
ATOM 1721 N N . VAL A 1 232 ? 15.678 -8.851 -7.940 1.00 65.38 232 VAL A N 1
ATOM 1722 C CA . VAL A 1 232 ? 17.012 -9.207 -7.412 1.00 65.38 232 VAL A CA 1
ATOM 1723 C C . VAL A 1 232 ? 17.370 -8.481 -6.104 1.00 65.38 232 VAL A C 1
ATOM 1725 O O . VAL A 1 232 ? 18.125 -9.028 -5.303 1.00 65.38 232 VAL A O 1
ATOM 1728 N N . TRP A 1 233 ? 16.799 -7.300 -5.841 1.00 61.28 233 TRP A N 1
ATOM 1729 C CA . TRP A 1 233 ? 17.096 -6.475 -4.655 1.00 61.28 233 TRP A CA 1
ATOM 1730 C C . TRP A 1 233 ? 16.026 -6.547 -3.556 1.00 61.28 233 TRP A C 1
ATOM 1732 O O . TRP A 1 233 ? 16.069 -5.751 -2.625 1.00 61.28 233 TRP A O 1
ATOM 1742 N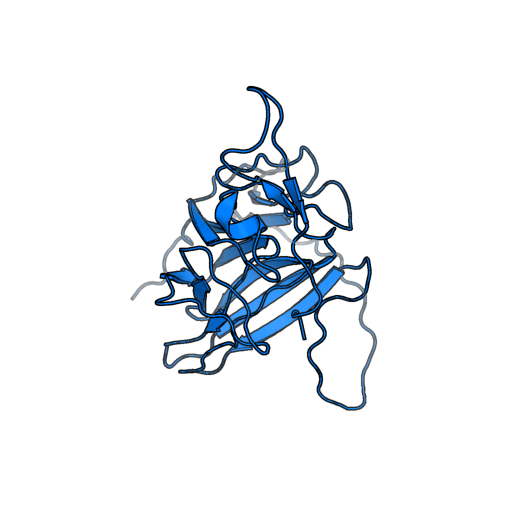 N . LEU A 1 234 ? 15.058 -7.467 -3.645 1.00 57.00 234 LEU A N 1
ATOM 1743 C CA . LEU A 1 234 ? 13.995 -7.634 -2.636 1.00 57.00 234 LEU A CA 1
ATOM 1744 C C . LEU A 1 234 ? 14.465 -8.336 -1.341 1.00 57.00 234 LEU A C 1
ATOM 1746 O O . LEU A 1 234 ? 13.620 -8.798 -0.574 1.00 57.00 234 LEU A O 1
ATOM 1750 N N . GLN A 1 235 ? 15.779 -8.470 -1.120 1.00 45.03 235 GLN A N 1
ATOM 1751 C CA . GLN A 1 235 ? 16.367 -9.157 0.041 1.00 45.03 235 GLN A CA 1
ATOM 1752 C C . GLN A 1 235 ? 16.778 -8.191 1.149 1.00 45.03 235 GLN A C 1
ATOM 1754 O O . GLN A 1 235 ? 17.437 -7.178 0.830 1.00 45.03 235 GLN A O 1
#

pLDDT: mean 80.44, std 20.0, range [25.98, 98.56]